Protein AF-A0A957F6N7-F1 (afdb_monomer)

Secondary structure (DSSP, 8-state):
------S-EEEEB-TT-HHHHHHHHHHHHHHHHHHHHHHHHHHHHHS-TT-HHHHHHHHHHHHHHHHHHHHHHHHHHHHHH---S-EEEEETTEEEEEETTEEEEEEETTS--EEEEEEEES-SS---GGGGGS-TT-EEEEEEEEETTEEEEEEEEE-HHHHHHHHHT-SSPPEE--THHHHTTS-GGGHHHHTT--PPPPPPHHHHHSTTHHHHHHHHHHHHH-EEB-HHHHHHHHHHHHHHHTT--

Sequence (249 aa):
MSLSLDMPIVLYADQDHRGLRAVALLLLPACVALVYWLLLQAFRLLAPADMPGYVVLFAAILGLPVGLGLAAAAERGLKRVWRSGSRVDVSEGVVAAWTRRGENGRIDLAREFVCTHWYFELRGYPRGGSERRVPAHWLCVCTQVEQDDQRIVVFTLLPPARAARLIEIRPVPYREIFPADIYRGRPARSSWVVRSWPARPEISADVLRGKDGRFWLAERHRWREGMELTPQDYEILTQIIQSDGGSHV

Structure (mmCIF, N/CA/C/O backbone):
data_AF-A0A957F6N7-F1
#
_entry.id   AF-A0A957F6N7-F1
#
loop_
_atom_site.group_PDB
_atom_site.id
_atom_site.type_symbol
_atom_site.label_atom_id
_atom_site.label_alt_id
_atom_site.label_comp_id
_atom_site.label_asym_id
_atom_site.label_entity_id
_atom_site.label_seq_id
_atom_site.pdbx_PDB_ins_code
_atom_site.Cartn_x
_atom_site.Cartn_y
_atom_site.Cartn_z
_atom_site.occupancy
_atom_site.B_iso_or_equiv
_atom_site.auth_seq_id
_atom_site.auth_comp_id
_atom_site.auth_asym_id
_atom_site.auth_atom_id
_atom_site.pdbx_PDB_model_num
ATOM 1 N N . MET A 1 1 ? -34.921 9.501 -0.889 1.00 37.78 1 MET A N 1
ATOM 2 C CA . MET A 1 1 ? -34.452 8.781 -2.093 1.00 37.78 1 MET A CA 1
ATOM 3 C C . MET A 1 1 ? -33.201 8.017 -1.705 1.00 37.78 1 MET A C 1
ATOM 5 O O . MET A 1 1 ? -32.116 8.578 -1.738 1.00 37.78 1 MET A O 1
ATOM 9 N N . SER A 1 2 ? -33.371 6.786 -1.232 1.00 40.31 2 SER A N 1
ATOM 10 C CA . SER A 1 2 ? -32.280 5.836 -1.027 1.00 40.31 2 SER A CA 1
ATOM 11 C C . SER A 1 2 ? -31.853 5.333 -2.404 1.00 40.31 2 SER A C 1
ATOM 13 O O . SER A 1 2 ? -32.644 4.715 -3.109 1.00 40.31 2 SER A O 1
ATOM 15 N N . LEU A 1 3 ? -30.639 5.670 -2.832 1.00 42.03 3 LEU A N 1
ATOM 16 C CA . LEU A 1 3 ? -30.031 5.029 -3.993 1.00 42.03 3 LEU A CA 1
ATOM 17 C C . LEU A 1 3 ? -29.735 3.586 -3.576 1.00 42.03 3 LEU A C 1
ATOM 19 O O . LEU A 1 3 ? -28.760 3.348 -2.867 1.00 42.03 3 LEU A O 1
ATOM 23 N N . SER A 1 4 ? -30.597 2.642 -3.956 1.00 49.66 4 SER A N 1
ATOM 24 C CA . SER A 1 4 ? -30.260 1.221 -3.935 1.00 49.66 4 SER A CA 1
ATOM 25 C C . SER A 1 4 ? -29.107 1.030 -4.918 1.00 49.66 4 SER A C 1
ATOM 27 O O . SER A 1 4 ? -29.283 1.004 -6.137 1.00 49.66 4 SER A O 1
ATOM 29 N N . LEU A 1 5 ? -27.883 1.028 -4.394 1.00 53.81 5 LEU A N 1
ATOM 30 C CA . LEU A 1 5 ? -26.713 0.599 -5.142 1.00 53.81 5 LEU A CA 1
ATOM 31 C C . LEU A 1 5 ? -26.838 -0.919 -5.316 1.00 53.81 5 LEU A C 1
ATOM 33 O O . LEU A 1 5 ? -26.204 -1.676 -4.594 1.00 53.81 5 LEU A O 1
ATOM 37 N N . ASP A 1 6 ? -27.652 -1.353 -6.284 1.00 66.25 6 ASP A N 1
ATOM 38 C CA . ASP A 1 6 ? -27.843 -2.776 -6.623 1.00 66.25 6 ASP A CA 1
ATOM 39 C C . ASP A 1 6 ? -26.532 -3.451 -7.064 1.00 66.25 6 ASP A C 1
ATOM 41 O O . ASP A 1 6 ? -26.458 -4.673 -7.192 1.00 66.25 6 ASP A O 1
ATOM 45 N N . MET A 1 7 ? -25.477 -2.666 -7.318 1.00 80.44 7 MET A N 1
ATOM 46 C CA . MET A 1 7 ? -24.160 -3.190 -7.641 1.00 80.44 7 MET A CA 1
ATOM 47 C C . MET A 1 7 ? -23.174 -2.994 -6.485 1.00 80.44 7 MET A C 1
ATOM 49 O O . MET A 1 7 ? -22.944 -1.852 -6.072 1.00 80.44 7 MET A O 1
ATOM 53 N N . PRO A 1 8 ? -22.529 -4.080 -6.017 1.00 89.50 8 PRO A N 1
ATOM 54 C CA . PRO A 1 8 ? -21.515 -4.000 -4.979 1.00 89.50 8 PRO A CA 1
ATOM 55 C C . PRO A 1 8 ? -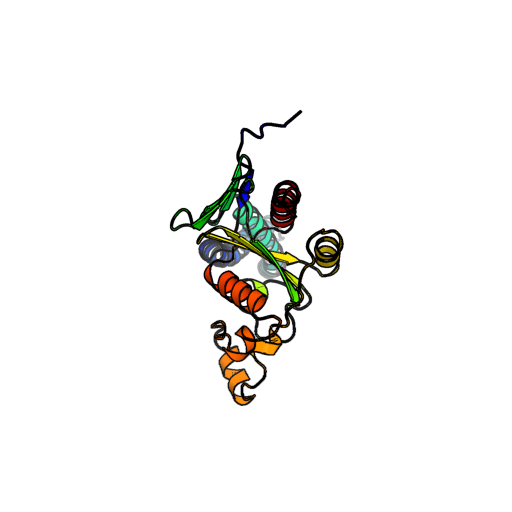20.344 -3.136 -5.454 1.00 89.50 8 PRO A C 1
ATOM 57 O O . PRO A 1 8 ? -19.805 -3.332 -6.551 1.00 89.50 8 PRO A O 1
ATOM 60 N N . ILE A 1 9 ? -19.919 -2.188 -4.620 1.00 94.81 9 ILE A N 1
ATOM 61 C CA . ILE A 1 9 ? -18.696 -1.425 -4.864 1.00 94.81 9 ILE A CA 1
ATOM 62 C C . ILE A 1 9 ? -17.525 -2.346 -4.527 1.00 94.81 9 ILE A C 1
ATOM 64 O O . ILE A 1 9 ? -17.301 -2.693 -3.370 1.00 94.81 9 ILE A O 1
ATOM 68 N N . VAL A 1 10 ? -16.775 -2.750 -5.551 1.00 95.19 10 VAL A N 1
ATOM 69 C CA . VAL A 1 10 ? -15.618 -3.638 -5.398 1.00 95.19 10 VAL A CA 1
ATOM 70 C C . VAL A 1 10 ? -14.332 -2.820 -5.363 1.00 95.19 10 VAL A C 1
ATOM 72 O O . VAL A 1 10 ? -13.923 -2.247 -6.376 1.00 95.19 10 VAL A O 1
ATOM 75 N N . LEU A 1 11 ? -13.660 -2.824 -4.215 1.00 95.69 11 LEU A N 1
ATOM 76 C CA . LEU A 1 11 ? -12.394 -2.135 -3.981 1.00 95.69 11 LEU A CA 1
ATOM 77 C C . LEU A 1 11 ? -11.240 -3.143 -4.035 1.00 95.69 11 LEU A C 1
ATOM 79 O O . LEU A 1 11 ? -11.156 -4.055 -3.215 1.00 95.69 11 LEU A O 1
ATOM 83 N N . TYR A 1 12 ? -10.332 -3.011 -5.000 1.00 94.56 12 TYR A N 1
ATOM 84 C CA . TYR A 1 12 ? -9.235 -3.974 -5.171 1.00 94.56 12 TYR A CA 1
ATOM 85 C C . TYR A 1 12 ? -8.059 -3.658 -4.245 1.00 94.56 12 TYR A C 1
ATOM 87 O O . TYR A 1 12 ? -7.520 -2.553 -4.272 1.00 94.56 12 TYR A O 1
ATOM 95 N N . ALA A 1 13 ? -7.606 -4.661 -3.492 1.00 94.44 13 ALA A N 1
ATOM 96 C CA . ALA A 1 13 ? -6.486 -4.533 -2.565 1.00 94.44 13 ALA A CA 1
ATOM 97 C C . ALA A 1 13 ? -5.191 -5.156 -3.112 1.00 94.44 13 ALA A C 1
ATOM 99 O O . ALA A 1 13 ? -5.204 -5.931 -4.068 1.00 94.44 13 ALA A O 1
ATOM 100 N N . ASP A 1 14 ? -4.056 -4.850 -2.487 1.00 92.50 14 ASP A N 1
ATOM 101 C CA . ASP A 1 14 ? -2.751 -5.494 -2.698 1.00 92.50 14 ASP A CA 1
ATOM 102 C C . ASP A 1 14 ? -2.276 -5.519 -4.162 1.00 92.50 14 ASP A C 1
ATOM 104 O O . ASP A 1 14 ? -1.762 -6.533 -4.648 1.00 92.50 14 ASP A O 1
ATOM 108 N N . GLN A 1 15 ? -2.430 -4.404 -4.886 1.00 86.69 15 GLN A N 1
ATOM 109 C CA . GLN A 1 15 ? -2.110 -4.341 -6.322 1.00 86.69 15 GLN A CA 1
ATOM 110 C C . GLN A 1 15 ? -0.665 -4.771 -6.650 1.00 86.69 15 GLN A C 1
ATOM 112 O O . GLN A 1 15 ? -0.416 -5.354 -7.700 1.00 86.69 15 GLN A O 1
ATOM 117 N N . ASP A 1 16 ? 0.283 -4.596 -5.724 1.00 85.69 16 ASP A N 1
ATOM 118 C CA . ASP A 1 16 ? 1.692 -4.964 -5.913 1.00 85.69 16 ASP A CA 1
ATOM 119 C C . ASP A 1 16 ? 2.046 -6.360 -5.364 1.00 85.69 16 ASP A C 1
ATOM 121 O O . ASP A 1 16 ? 2.994 -6.529 -4.578 1.00 85.69 16 ASP A O 1
ATOM 125 N N . HIS A 1 17 ? 1.307 -7.384 -5.795 1.00 87.06 17 HIS A N 1
ATOM 126 C CA . HIS A 1 17 ? 1.539 -8.775 -5.398 1.00 87.06 17 HIS A CA 1
ATOM 127 C C . HIS A 1 17 ? 2.790 -9.403 -6.048 1.00 87.06 17 HIS A C 1
ATOM 129 O O . HIS A 1 17 ? 3.313 -8.938 -7.060 1.00 87.06 17 HIS A O 1
ATOM 135 N N . ARG A 1 18 ? 3.263 -10.534 -5.495 1.00 86.69 18 ARG A N 1
ATOM 136 C CA . ARG A 1 18 ? 4.499 -11.224 -5.939 1.00 86.69 18 ARG A CA 1
ATOM 137 C C . ARG A 1 18 ? 4.521 -11.546 -7.437 1.00 86.69 18 ARG A C 1
ATOM 139 O O . ARG A 1 18 ? 5.533 -11.311 -8.083 1.00 86.69 18 ARG A O 1
ATOM 146 N N . GLY A 1 19 ? 3.401 -12.039 -7.973 1.00 89.06 19 GLY A N 1
ATOM 147 C CA . GLY A 1 19 ? 3.268 -12.345 -9.405 1.00 89.06 19 GLY A CA 1
ATOM 148 C C . GLY A 1 19 ? 3.532 -11.138 -10.310 1.00 89.06 19 GLY A C 1
ATOM 149 O O . GLY A 1 19 ? 4.335 -11.238 -11.230 1.00 89.06 19 GLY A O 1
ATOM 150 N N . LEU A 1 20 ? 2.953 -9.976 -9.988 1.00 90.88 20 LEU A N 1
ATOM 151 C CA . LEU A 1 20 ? 3.162 -8.749 -10.746 1.00 90.88 20 LEU A CA 1
ATOM 152 C C . LEU A 1 20 ? 4.636 -8.335 -10.730 1.00 90.88 20 LEU A C 1
ATOM 154 O O . LEU A 1 20 ? 5.182 -7.974 -11.764 1.00 90.88 20 LEU A O 1
ATOM 158 N N . ARG A 1 21 ? 5.303 -8.441 -9.574 1.00 90.31 21 ARG A N 1
ATOM 159 C CA . ARG A 1 21 ? 6.730 -8.102 -9.446 1.00 90.31 21 ARG A CA 1
ATOM 160 C C . ARG A 1 21 ? 7.623 -9.028 -10.263 1.00 90.31 21 ARG A C 1
ATOM 162 O O . ARG A 1 21 ? 8.563 -8.555 -10.887 1.00 90.31 21 ARG A O 1
ATOM 169 N N . ALA A 1 22 ? 7.330 -10.329 -10.264 1.00 93.19 22 ALA A N 1
ATOM 170 C CA . ALA A 1 22 ? 8.061 -11.293 -11.082 1.00 93.19 22 ALA A CA 1
ATOM 171 C C . ALA A 1 22 ? 7.907 -10.974 -12.576 1.00 93.19 22 ALA A C 1
ATOM 173 O O . ALA A 1 22 ? 8.893 -10.961 -13.305 1.00 93.19 22 ALA A O 1
ATOM 174 N N . VAL A 1 23 ? 6.691 -10.639 -13.016 1.00 95.12 23 VAL A N 1
ATOM 175 C CA . VAL A 1 23 ? 6.441 -10.262 -14.412 1.00 95.12 23 VAL A CA 1
ATOM 176 C C . VAL A 1 23 ? 7.102 -8.932 -14.754 1.00 95.12 23 VAL A C 1
ATOM 178 O O . VAL A 1 23 ? 7.763 -8.854 -15.779 1.00 95.12 23 VAL A O 1
ATOM 181 N N . ALA A 1 24 ? 7.013 -7.914 -13.895 1.00 93.25 24 ALA A N 1
ATOM 182 C CA . ALA A 1 24 ? 7.688 -6.632 -14.100 1.00 93.25 24 ALA A CA 1
ATOM 183 C C . ALA A 1 24 ? 9.216 -6.794 -14.212 1.00 93.25 24 ALA A C 1
ATOM 185 O O . ALA A 1 24 ? 9.843 -6.172 -15.068 1.00 93.25 24 ALA A O 1
ATOM 186 N N . LEU A 1 25 ? 9.808 -7.685 -13.404 1.00 94.81 25 LEU A N 1
ATOM 187 C CA . LEU A 1 25 ? 11.234 -8.011 -13.464 1.00 94.81 25 LEU A CA 1
ATOM 188 C C . LEU A 1 25 ? 11.635 -8.649 -14.801 1.00 94.81 25 LEU A C 1
ATOM 190 O O . LEU A 1 25 ? 12.703 -8.337 -15.312 1.00 94.81 25 LEU A O 1
ATOM 194 N N . LEU A 1 26 ? 10.797 -9.523 -15.364 1.00 96.75 26 LEU A N 1
ATOM 195 C CA . LEU A 1 26 ? 11.033 -10.138 -16.678 1.00 96.75 26 LEU A CA 1
ATOM 196 C C . LEU A 1 26 ? 10.744 -9.172 -17.833 1.00 96.75 26 LEU A C 1
ATOM 198 O O . LEU A 1 26 ? 11.414 -9.201 -18.863 1.00 96.75 26 LEU A O 1
ATOM 202 N N . LEU A 1 27 ? 9.757 -8.300 -17.653 1.00 96.06 27 LEU A N 1
ATOM 203 C CA . LEU A 1 27 ? 9.311 -7.348 -18.658 1.00 96.06 27 LEU A CA 1
ATOM 204 C C . LEU A 1 27 ? 10.342 -6.239 -18.884 1.00 96.06 27 LEU A C 1
ATOM 206 O O . LEU A 1 27 ? 10.520 -5.803 -20.016 1.00 96.06 27 LEU A O 1
ATOM 210 N N . LEU A 1 28 ? 11.074 -5.827 -17.847 1.00 97.00 28 LEU A N 1
ATOM 211 C CA . LEU A 1 28 ? 12.117 -4.805 -17.954 1.00 97.00 28 LEU A CA 1
ATOM 212 C C . LEU A 1 28 ? 13.217 -5.147 -18.983 1.00 97.00 28 LEU A C 1
ATOM 214 O O . LEU A 1 28 ? 13.384 -4.371 -19.928 1.00 97.00 28 LEU A O 1
ATOM 218 N N . PRO A 1 29 ? 13.950 -6.277 -18.884 1.00 97.56 29 PRO A N 1
ATOM 219 C CA . PRO A 1 29 ? 14.953 -6.631 -19.884 1.00 97.56 29 PRO A CA 1
ATOM 220 C C . PRO A 1 29 ? 14.320 -6.935 -21.246 1.00 97.56 29 PRO A C 1
ATOM 222 O O . PRO A 1 29 ? 14.920 -6.601 -22.263 1.00 97.56 29 PRO A O 1
ATOM 225 N N . ALA A 1 30 ? 13.105 -7.497 -21.288 1.00 97.81 30 ALA A N 1
ATOM 226 C CA . ALA A 1 30 ? 12.399 -7.755 -22.542 1.00 97.81 30 ALA A CA 1
ATOM 227 C C . ALA A 1 30 ? 12.075 -6.455 -23.302 1.00 97.81 30 ALA A C 1
ATOM 229 O O . ALA A 1 30 ? 12.343 -6.361 -24.497 1.00 97.81 30 ALA A O 1
ATOM 230 N N . CYS A 1 31 ? 11.565 -5.428 -22.615 1.00 98.06 31 CYS A N 1
ATOM 231 C CA . CYS A 1 31 ? 11.298 -4.115 -23.201 1.00 98.06 31 CYS A CA 1
ATOM 232 C C . CYS A 1 31 ? 12.582 -3.415 -23.649 1.00 98.06 31 CYS A C 1
ATOM 234 O O . CYS A 1 31 ? 12.611 -2.864 -24.746 1.00 98.06 31 CYS A O 1
ATOM 236 N N . VAL A 1 32 ? 13.647 -3.454 -22.841 1.00 97.69 32 VAL A N 1
ATOM 237 C CA . VAL A 1 32 ? 14.943 -2.866 -23.217 1.00 97.69 32 VAL A CA 1
ATOM 238 C C . VAL A 1 32 ? 15.526 -3.568 -24.444 1.00 97.69 32 VAL A C 1
ATOM 240 O O . VAL A 1 32 ? 15.933 -2.892 -25.386 1.00 97.69 32 VAL A O 1
ATOM 243 N N . ALA A 1 33 ? 15.510 -4.903 -24.485 1.00 98.00 33 ALA A N 1
ATOM 244 C CA . ALA A 1 33 ? 15.999 -5.676 -25.626 1.00 98.00 33 ALA A CA 1
ATOM 245 C C . ALA A 1 33 ? 15.173 -5.420 -26.896 1.00 98.00 33 ALA A C 1
ATOM 247 O O . ALA A 1 33 ? 15.748 -5.216 -27.964 1.00 98.00 33 ALA A O 1
ATOM 248 N N . LEU A 1 34 ? 13.840 -5.380 -26.779 1.00 98.25 34 LEU A N 1
ATOM 249 C CA . LEU A 1 34 ? 12.937 -5.093 -27.893 1.00 98.25 34 LEU A CA 1
ATOM 250 C C . LEU A 1 34 ? 13.184 -3.694 -28.464 1.00 98.25 34 LEU A C 1
ATOM 252 O O . LEU A 1 34 ? 13.359 -3.548 -29.670 1.00 98.25 34 LEU A O 1
ATOM 256 N N . VAL A 1 35 ? 13.228 -2.669 -27.609 1.00 98.38 35 VAL A N 1
ATOM 257 C CA . VAL A 1 35 ? 13.463 -1.285 -28.040 1.00 98.38 35 VAL A CA 1
ATOM 258 C C . VAL A 1 35 ? 14.855 -1.131 -28.647 1.00 98.38 35 VAL A C 1
ATOM 260 O O . VAL A 1 35 ? 14.985 -0.524 -29.706 1.00 98.38 35 VAL A O 1
ATOM 263 N N . TYR A 1 36 ? 15.887 -1.707 -28.025 1.00 98.00 36 TYR A N 1
ATOM 264 C CA . TYR A 1 36 ? 17.239 -1.712 -28.583 1.00 98.00 36 TYR A CA 1
ATOM 265 C C . TYR A 1 36 ? 17.267 -2.352 -29.974 1.00 98.00 36 TYR A C 1
ATOM 267 O O . TYR A 1 36 ? 17.818 -1.768 -30.904 1.00 98.00 36 TYR A O 1
ATOM 275 N N . TRP A 1 37 ? 16.641 -3.522 -30.138 1.00 98.31 37 TRP A N 1
ATOM 276 C CA . TRP A 1 37 ? 16.569 -4.208 -31.425 1.00 98.31 37 TRP A CA 1
ATOM 277 C C . TRP A 1 37 ? 15.838 -3.363 -32.475 1.00 98.31 37 TRP A C 1
ATOM 279 O O . TRP A 1 37 ? 16.358 -3.194 -33.574 1.00 98.31 37 TRP A O 1
ATOM 289 N N . LEU A 1 38 ? 14.691 -2.769 -32.131 1.00 98.19 38 LEU A N 1
ATOM 290 C CA . LEU A 1 38 ? 13.933 -1.895 -33.034 1.00 98.19 38 LEU A CA 1
ATOM 291 C C . LEU A 1 38 ? 14.746 -0.669 -33.469 1.00 98.19 38 LEU A C 1
ATOM 293 O O . LEU A 1 38 ? 14.797 -0.362 -34.658 1.00 98.19 38 LEU A O 1
ATOM 297 N N . LEU A 1 39 ? 15.418 0.004 -32.531 1.00 97.38 39 LEU A N 1
ATOM 298 C CA . LEU A 1 39 ? 16.278 1.150 -32.836 1.00 97.38 39 LEU A CA 1
ATOM 299 C C . LEU A 1 39 ? 17.482 0.744 -33.683 1.00 97.38 39 LEU A C 1
ATOM 301 O O . LEU A 1 39 ? 17.838 1.457 -34.616 1.00 97.38 39 LEU A O 1
ATOM 305 N N . LEU A 1 40 ? 18.083 -0.413 -33.404 1.00 96.69 40 LEU A N 1
ATOM 306 C CA . LEU A 1 40 ? 19.192 -0.937 -34.192 1.00 96.69 40 LEU A CA 1
ATOM 307 C C . LEU A 1 40 ? 18.772 -1.188 -35.645 1.00 96.69 40 LEU A C 1
ATOM 309 O O . LEU A 1 40 ? 19.509 -0.819 -36.556 1.00 96.69 40 LEU A O 1
ATOM 313 N N . GLN A 1 41 ? 17.596 -1.784 -35.872 1.00 97.06 41 GLN A N 1
ATOM 314 C CA . GLN A 1 41 ? 17.070 -1.976 -37.227 1.00 97.06 41 GLN A CA 1
ATOM 315 C C . GLN A 1 41 ? 16.753 -0.637 -37.899 1.00 97.06 41 GLN A C 1
ATOM 317 O O . GLN A 1 41 ? 17.167 -0.416 -39.033 1.00 97.06 41 GLN A O 1
ATOM 322 N N . ALA A 1 42 ? 16.089 0.281 -37.193 1.00 96.38 42 ALA A N 1
ATOM 323 C CA . ALA A 1 42 ? 15.760 1.601 -37.727 1.00 96.38 42 ALA A CA 1
ATOM 324 C C . ALA A 1 42 ? 17.018 2.383 -38.139 1.00 96.38 42 ALA A C 1
ATOM 326 O O . ALA A 1 42 ? 17.084 2.915 -39.244 1.00 96.38 42 ALA A O 1
ATOM 327 N N . PHE A 1 43 ? 18.054 2.396 -37.298 1.00 95.56 43 PHE A N 1
ATOM 328 C CA . PHE A 1 43 ? 19.313 3.058 -37.622 1.00 95.56 43 PHE A CA 1
ATOM 329 C C . PHE A 1 43 ? 20.074 2.360 -38.744 1.00 95.56 43 PHE A C 1
ATOM 331 O O . PHE A 1 43 ? 20.639 3.049 -39.577 1.00 95.56 43 PHE A O 1
ATOM 338 N N . ARG A 1 44 ? 20.068 1.026 -38.838 1.00 93.38 44 ARG A N 1
ATOM 339 C CA . ARG A 1 44 ? 20.688 0.329 -39.982 1.00 93.38 44 ARG A CA 1
ATOM 340 C C . ARG A 1 44 ? 20.020 0.657 -41.314 1.00 93.38 44 ARG A C 1
ATOM 342 O O . ARG A 1 44 ? 20.699 0.664 -42.331 1.00 93.38 44 ARG A O 1
ATOM 349 N N . LEU A 1 45 ? 18.712 0.907 -41.304 1.00 94.50 45 LEU A N 1
ATOM 350 C CA . LEU A 1 45 ? 17.957 1.273 -42.501 1.00 94.50 45 LEU A CA 1
ATOM 351 C C . LEU A 1 45 ? 18.157 2.741 -42.904 1.00 94.50 45 LEU A C 1
ATOM 353 O O . LEU A 1 45 ? 18.081 3.055 -44.087 1.00 94.50 45 LEU A O 1
ATOM 357 N N . LEU A 1 46 ? 18.382 3.631 -41.934 1.00 93.94 46 LEU A N 1
ATOM 358 C CA . LEU A 1 46 ? 18.433 5.082 -42.153 1.00 93.94 46 LEU A CA 1
ATOM 359 C C . LEU A 1 46 ? 19.852 5.668 -42.159 1.00 93.94 46 LEU A C 1
ATOM 361 O O . LEU A 1 46 ? 20.043 6.779 -42.652 1.00 93.94 46 LEU A O 1
ATOM 365 N N . ALA A 1 47 ? 20.836 4.982 -41.574 1.00 89.56 47 ALA A N 1
ATOM 366 C CA . ALA A 1 47 ? 22.183 5.517 -41.422 1.00 89.56 47 ALA A CA 1
ATOM 367 C C . ALA A 1 47 ? 22.999 5.412 -42.724 1.00 89.56 47 ALA A C 1
ATOM 369 O O . ALA A 1 47 ? 22.907 4.406 -43.432 1.00 89.56 47 ALA A O 1
ATOM 370 N N . PRO A 1 48 ? 23.860 6.407 -43.006 1.00 86.69 48 PRO A N 1
ATOM 371 C CA . PRO A 1 48 ? 24.871 6.314 -44.054 1.00 86.69 48 PRO A CA 1
ATOM 372 C C . PRO A 1 48 ? 25.799 5.101 -43.856 1.00 86.69 48 PRO A C 1
ATOM 374 O O . PRO A 1 48 ? 26.113 4.724 -42.721 1.00 86.69 48 PRO A O 1
ATOM 377 N N . ALA A 1 49 ? 26.260 4.500 -44.959 1.00 86.25 49 ALA A N 1
ATOM 378 C CA . ALA A 1 49 ? 27.074 3.274 -44.969 1.00 86.25 49 ALA A CA 1
ATOM 379 C C . ALA A 1 49 ? 28.411 3.401 -44.206 1.00 86.25 49 ALA A C 1
ATOM 381 O O . ALA A 1 49 ? 29.016 2.412 -43.799 1.00 86.25 49 ALA A O 1
ATOM 382 N N . ASP A 1 50 ? 28.849 4.631 -43.996 1.00 88.81 50 ASP A N 1
ATOM 383 C CA . ASP A 1 50 ? 30.105 5.073 -43.410 1.00 88.81 50 ASP A CA 1
ATOM 384 C C . ASP A 1 50 ? 30.063 5.210 -41.872 1.00 88.81 50 ASP A C 1
ATOM 386 O O . ASP A 1 50 ? 31.093 5.465 -41.249 1.00 88.81 50 ASP A O 1
ATOM 390 N N . MET A 1 51 ? 28.918 4.952 -41.219 1.00 87.81 51 MET A N 1
ATOM 391 C CA . MET A 1 51 ? 28.770 5.064 -39.753 1.00 87.81 51 MET A CA 1
ATOM 392 C C . MET A 1 51 ? 28.324 3.784 -39.003 1.00 87.81 51 MET A C 1
ATOM 394 O O . MET A 1 51 ? 27.572 3.885 -38.026 1.00 87.81 51 MET A O 1
ATOM 398 N N . PRO A 1 52 ? 28.791 2.566 -39.343 1.00 80.31 52 PRO A N 1
ATOM 399 C CA . PRO A 1 52 ? 28.286 1.336 -38.722 1.00 80.31 52 PRO A CA 1
ATOM 400 C C . PRO A 1 52 ? 28.571 1.247 -37.211 1.00 80.31 52 PRO A C 1
ATOM 402 O O . PRO A 1 52 ? 27.776 0.675 -36.464 1.00 80.31 52 PRO A O 1
ATOM 405 N N . GLY A 1 53 ? 29.674 1.842 -36.739 1.00 84.31 53 GLY A N 1
ATOM 406 C CA . GLY A 1 53 ? 30.045 1.840 -35.319 1.00 84.31 53 GLY A CA 1
ATOM 407 C C . GLY A 1 53 ? 29.135 2.709 -34.441 1.00 84.31 53 GLY A C 1
ATOM 408 O O . GLY A 1 53 ? 28.805 2.326 -33.319 1.00 84.31 53 GLY A O 1
ATOM 409 N N . TYR A 1 54 ? 28.670 3.850 -34.960 1.00 92.31 54 TYR A N 1
ATOM 410 C CA . TYR A 1 54 ? 27.820 4.778 -34.207 1.00 92.31 54 TYR A CA 1
ATOM 411 C C . TYR A 1 54 ? 26.376 4.286 -34.081 1.00 92.31 54 TYR A C 1
ATOM 413 O O . TYR A 1 54 ? 25.715 4.578 -33.088 1.00 92.31 54 TYR A O 1
ATOM 421 N N . VAL A 1 55 ? 25.901 3.485 -35.038 1.00 94.88 55 VAL A N 1
ATOM 422 C CA . VAL A 1 55 ? 24.549 2.905 -35.033 1.00 94.88 55 VAL A CA 1
ATOM 423 C C . VAL A 1 55 ? 24.286 2.078 -33.770 1.00 94.88 55 VAL A C 1
ATOM 425 O O . VAL A 1 55 ? 23.252 2.243 -33.122 1.00 94.88 55 VAL A O 1
ATOM 428 N N . VAL A 1 56 ? 25.237 1.224 -33.379 1.00 94.94 56 VAL A N 1
ATOM 429 C CA . VAL A 1 56 ? 25.127 0.404 -32.159 1.00 94.94 56 VAL A CA 1
ATOM 430 C C . VAL A 1 56 ? 25.126 1.286 -30.911 1.00 94.94 56 VAL A C 1
ATOM 432 O O . VAL A 1 56 ? 24.310 1.086 -30.010 1.00 94.94 56 VAL A O 1
ATOM 435 N N . LEU A 1 57 ? 26.008 2.289 -30.876 1.00 95.38 57 LEU A N 1
ATOM 436 C CA . LEU A 1 57 ? 26.121 3.215 -29.753 1.00 95.38 57 LEU A CA 1
ATOM 437 C C . LEU A 1 57 ? 24.830 4.024 -29.557 1.00 95.38 57 LEU A C 1
ATOM 439 O O . LEU A 1 57 ? 24.317 4.092 -28.442 1.00 95.38 57 LEU A O 1
ATOM 443 N N . PHE A 1 58 ? 24.265 4.587 -30.628 1.00 95.81 58 PHE A N 1
ATOM 444 C CA . PHE A 1 58 ? 23.015 5.343 -30.557 1.00 95.81 58 PHE A CA 1
ATOM 445 C C . PHE A 1 58 ? 21.828 4.464 -30.163 1.00 95.81 58 PHE A C 1
ATOM 447 O O . PHE A 1 58 ? 21.031 4.870 -29.316 1.00 95.81 58 PHE A O 1
ATOM 454 N N . ALA A 1 59 ? 21.734 3.244 -30.706 1.00 96.81 59 ALA A N 1
ATOM 455 C CA . ALA A 1 59 ? 20.708 2.286 -30.302 1.00 96.81 59 ALA A CA 1
ATOM 456 C C . ALA A 1 59 ? 20.800 1.949 -28.807 1.00 96.81 59 ALA A C 1
ATOM 458 O O . ALA A 1 59 ? 19.772 1.855 -28.143 1.00 96.81 59 ALA A O 1
ATOM 459 N N . ALA A 1 60 ? 22.008 1.808 -28.252 1.00 95.62 60 ALA A N 1
ATOM 460 C CA . ALA A 1 60 ? 22.202 1.538 -26.828 1.00 95.62 60 ALA A CA 1
ATOM 461 C C . ALA A 1 60 ? 21.848 2.750 -25.946 1.00 95.62 60 ALA A C 1
ATOM 463 O O . ALA A 1 60 ? 21.089 2.608 -24.984 1.00 95.62 60 ALA A O 1
ATOM 464 N N . ILE A 1 61 ? 22.352 3.943 -26.293 1.00 97.06 61 ILE A N 1
ATOM 465 C CA . ILE A 1 61 ? 22.126 5.184 -25.532 1.00 97.06 61 ILE A CA 1
ATOM 466 C C . ILE A 1 61 ? 20.639 5.542 -25.489 1.00 97.06 61 ILE A C 1
ATOM 468 O O . ILE A 1 61 ? 20.130 5.909 -24.432 1.00 97.06 61 ILE A O 1
ATOM 472 N N . LEU A 1 62 ? 19.933 5.427 -26.616 1.00 97.00 62 LEU A N 1
ATOM 473 C CA . LEU A 1 62 ? 18.506 5.749 -26.701 1.00 97.00 62 LEU A CA 1
ATOM 474 C C . LEU A 1 62 ? 17.617 4.581 -26.266 1.00 97.00 62 LEU A C 1
ATOM 476 O O . LEU A 1 62 ? 16.552 4.793 -25.685 1.00 97.00 62 LEU A O 1
ATOM 480 N N . GLY A 1 63 ? 18.052 3.345 -26.507 1.00 97.44 63 GLY A N 1
ATOM 481 C CA . GLY A 1 63 ? 17.264 2.154 -26.213 1.00 97.44 63 GLY A CA 1
ATOM 482 C C . GLY A 1 63 ? 17.040 1.934 -24.726 1.00 97.44 63 GLY A C 1
ATOM 483 O O . GLY A 1 63 ? 15.953 1.514 -24.336 1.00 97.44 63 GLY A O 1
ATOM 484 N N . LEU A 1 64 ? 18.016 2.282 -23.884 1.00 97.00 64 LEU A N 1
ATOM 485 C CA . LEU A 1 64 ? 17.882 2.153 -22.436 1.00 97.00 64 LEU A CA 1
ATOM 486 C C . LEU A 1 64 ? 16.765 3.047 -21.848 1.00 97.00 64 LEU A C 1
ATOM 488 O O . LEU A 1 64 ? 15.840 2.490 -21.255 1.00 97.00 64 LEU A O 1
ATOM 492 N N . PRO A 1 65 ? 16.771 4.390 -21.998 1.00 97.94 65 PRO A N 1
ATOM 493 C CA . PRO A 1 65 ? 15.720 5.237 -21.432 1.00 97.94 65 PRO A CA 1
ATOM 494 C C . PRO A 1 65 ? 14.343 4.960 -22.049 1.00 97.94 65 PRO A C 1
ATOM 496 O O . PRO A 1 65 ? 13.351 4.919 -21.321 1.00 97.94 65 PRO A O 1
ATOM 499 N N . VAL A 1 66 ? 14.268 4.710 -23.363 1.00 97.94 66 VAL A N 1
ATOM 500 C CA . VAL A 1 66 ? 12.998 4.389 -24.036 1.00 97.94 66 VAL A CA 1
ATOM 501 C C . VAL A 1 66 ? 12.466 3.029 -23.572 1.00 97.94 66 VAL A C 1
ATOM 503 O O . VAL A 1 66 ? 11.282 2.906 -23.260 1.00 97.94 66 VAL A O 1
ATOM 506 N N . GLY A 1 67 ? 13.336 2.025 -23.441 1.00 97.94 67 GLY A N 1
ATOM 507 C CA . GLY A 1 67 ? 12.993 0.702 -22.919 1.00 97.94 67 GLY A CA 1
ATOM 508 C C . GLY A 1 67 ? 12.509 0.740 -21.471 1.00 97.94 67 GLY A C 1
ATOM 509 O O . GLY A 1 67 ? 11.498 0.116 -21.151 1.00 97.94 67 GLY A O 1
ATOM 510 N N . LEU A 1 68 ? 13.162 1.526 -20.608 1.00 97.44 68 LEU A N 1
ATOM 511 C CA . LEU A 1 68 ? 12.713 1.758 -19.230 1.00 97.44 68 LEU A CA 1
ATOM 512 C C . LEU A 1 68 ? 11.349 2.463 -19.185 1.00 97.44 68 LEU A C 1
ATOM 514 O O . LEU A 1 68 ? 10.484 2.078 -18.397 1.00 97.44 68 LEU A O 1
ATOM 518 N N . GLY A 1 69 ? 11.130 3.458 -20.049 1.00 97.50 69 GLY A N 1
ATOM 519 C CA . GLY A 1 69 ? 9.839 4.136 -20.183 1.00 97.50 69 GLY A CA 1
ATOM 520 C C . GLY A 1 69 ? 8.720 3.188 -20.619 1.00 97.50 69 GLY A C 1
ATOM 521 O O . GLY A 1 69 ? 7.640 3.190 -20.022 1.00 97.50 69 GLY A O 1
ATOM 522 N N . LEU A 1 70 ? 8.992 2.330 -21.608 1.00 97.62 70 LEU A N 1
ATOM 523 C CA . LEU A 1 70 ? 8.058 1.306 -22.075 1.00 97.62 70 LEU A CA 1
ATOM 524 C C . LEU A 1 70 ? 7.749 0.281 -20.977 1.00 97.62 70 LEU A C 1
ATOM 526 O O . LEU A 1 70 ? 6.581 -0.035 -20.756 1.00 97.62 70 LEU A O 1
ATOM 530 N N . ALA A 1 71 ? 8.768 -0.187 -20.251 1.00 96.94 71 ALA A N 1
ATOM 531 C CA . ALA A 1 71 ? 8.591 -1.114 -19.138 1.00 96.94 71 ALA A CA 1
ATOM 532 C C . ALA A 1 71 ? 7.710 -0.510 -18.032 1.00 96.94 71 ALA A C 1
ATOM 534 O O . ALA A 1 71 ? 6.780 -1.159 -17.555 1.00 96.94 71 ALA A O 1
ATOM 535 N N . ALA A 1 72 ? 7.935 0.760 -17.680 1.00 95.75 72 ALA A N 1
ATOM 536 C CA . ALA A 1 72 ? 7.113 1.473 -16.706 1.00 95.75 72 ALA A CA 1
ATOM 537 C C . ALA A 1 72 ? 5.658 1.647 -17.180 1.00 95.75 72 ALA A C 1
ATOM 539 O O . ALA A 1 72 ? 4.722 1.528 -16.386 1.00 95.75 72 ALA A O 1
ATOM 540 N N . ALA A 1 73 ? 5.441 1.923 -18.470 1.00 96.56 73 ALA A N 1
ATOM 541 C CA . ALA A 1 73 ? 4.100 2.018 -19.046 1.00 96.56 73 ALA A CA 1
ATOM 542 C C . ALA A 1 73 ? 3.374 0.663 -19.025 1.00 96.56 73 ALA A C 1
ATOM 544 O O . ALA A 1 73 ? 2.213 0.589 -18.616 1.00 96.56 73 ALA A O 1
ATOM 545 N N . ALA A 1 74 ? 4.072 -0.408 -19.397 1.00 96.12 74 ALA A N 1
ATOM 546 C CA . ALA A 1 74 ? 3.549 -1.765 -19.368 1.00 96.12 74 ALA A CA 1
ATOM 547 C C . ALA A 1 74 ? 3.232 -2.230 -17.940 1.00 96.12 74 ALA A C 1
ATOM 549 O O . ALA A 1 74 ? 2.162 -2.790 -17.721 1.00 96.12 74 ALA A O 1
ATOM 550 N N . GLU A 1 75 ? 4.083 -1.932 -16.951 1.00 94.38 75 GLU A N 1
ATOM 551 C CA . GLU A 1 75 ? 3.800 -2.223 -15.540 1.00 94.38 75 GLU A CA 1
ATOM 552 C C . GLU A 1 75 ? 2.515 -1.520 -15.074 1.00 94.38 75 GLU A C 1
ATOM 554 O O . GLU A 1 75 ? 1.652 -2.144 -14.453 1.00 94.38 75 GLU A O 1
ATOM 559 N N . ARG A 1 76 ? 2.336 -0.235 -15.413 1.00 92.75 76 ARG A N 1
ATOM 560 C CA . ARG A 1 76 ? 1.102 0.505 -15.089 1.00 92.75 76 ARG A CA 1
ATOM 561 C C . ARG A 1 76 ? -0.129 -0.102 -15.756 1.00 92.75 76 ARG A C 1
ATOM 563 O O . ARG A 1 76 ? -1.183 -0.157 -15.130 1.00 92.75 76 ARG A O 1
ATOM 570 N N . GLY A 1 77 ? -0.011 -0.545 -17.007 1.00 94.06 77 GLY A N 1
ATOM 571 C CA . GLY A 1 77 ? -1.083 -1.258 -17.705 1.00 94.06 77 GLY A CA 1
ATOM 572 C C . GLY A 1 77 ? -1.411 -2.586 -17.025 1.00 94.06 77 GLY A C 1
ATOM 573 O O . GLY A 1 77 ? -2.575 -2.887 -16.768 1.00 94.06 77 GLY A O 1
ATOM 574 N N . LEU A 1 78 ? -0.379 -3.334 -16.639 1.00 92.94 78 LEU A N 1
ATOM 575 C CA . LEU A 1 78 ? -0.518 -4.621 -15.977 1.00 92.94 78 LEU A CA 1
ATOM 576 C C . LEU A 1 78 ? -1.201 -4.488 -14.614 1.00 92.94 78 LEU A C 1
ATOM 578 O O . LEU A 1 78 ? -2.071 -5.293 -14.318 1.00 92.94 78 LEU A O 1
ATOM 582 N N . LYS A 1 79 ? -0.911 -3.438 -13.835 1.00 89.38 79 LYS A N 1
ATOM 583 C CA . LYS A 1 79 ? -1.613 -3.146 -12.565 1.00 89.38 79 LYS A CA 1
ATOM 584 C C . LYS A 1 79 ? -3.117 -2.926 -12.733 1.00 89.38 79 LYS A C 1
ATOM 586 O O . LYS A 1 79 ? -3.883 -3.225 -11.825 1.00 89.38 79 LYS A O 1
ATOM 591 N N . ARG A 1 80 ? -3.555 -2.412 -13.888 1.00 88.19 80 ARG A N 1
ATOM 592 C CA . ARG A 1 80 ? -4.984 -2.182 -14.165 1.00 88.19 80 ARG A CA 1
ATOM 593 C C . ARG A 1 80 ? -5.728 -3.473 -14.494 1.00 88.19 80 ARG A C 1
ATOM 595 O O . ARG A 1 80 ? -6.892 -3.611 -14.128 1.00 88.19 80 ARG A O 1
ATOM 602 N N . VAL A 1 81 ? -5.069 -4.395 -15.196 1.00 90.38 81 VAL A N 1
ATOM 603 C CA . VAL A 1 81 ? -5.685 -5.635 -15.695 1.00 90.38 81 VAL A CA 1
ATOM 604 C C . VAL A 1 81 ? -5.478 -6.797 -14.722 1.00 90.38 81 VAL A C 1
ATOM 606 O O . VAL A 1 81 ? -6.401 -7.563 -14.454 1.00 90.38 81 VAL A O 1
ATOM 609 N N . TRP A 1 82 ? -4.276 -6.922 -14.161 1.00 90.69 82 TRP A N 1
ATOM 610 C CA . TRP A 1 82 ? -3.895 -8.012 -13.273 1.00 90.69 82 TRP A CA 1
ATOM 611 C C . TRP A 1 82 ? -4.173 -7.656 -11.817 1.00 90.69 82 TRP A C 1
ATOM 613 O O . TRP A 1 82 ? -3.393 -6.996 -11.134 1.00 90.69 82 TRP A O 1
ATOM 623 N N . ARG A 1 83 ? -5.314 -8.138 -11.336 1.00 89.00 83 ARG A N 1
ATOM 624 C CA . ARG A 1 83 ? -5.761 -7.942 -9.958 1.00 89.00 83 ARG A CA 1
ATOM 625 C C . ARG A 1 83 ? -5.159 -9.000 -9.034 1.00 89.00 83 ARG A C 1
ATOM 627 O O . ARG A 1 83 ? -4.946 -10.146 -9.429 1.00 89.00 83 ARG A O 1
ATOM 634 N N . SER A 1 84 ? -4.922 -8.630 -7.779 1.00 89.69 84 SER A N 1
ATOM 635 C CA . SER A 1 84 ? -4.290 -9.502 -6.782 1.00 89.69 84 SER A CA 1
ATOM 636 C C . SER A 1 84 ? -5.158 -10.683 -6.348 1.00 89.69 84 SER A C 1
ATOM 638 O O . SER A 1 84 ? -4.609 -11.668 -5.855 1.00 89.69 84 SER A O 1
ATOM 640 N N . GLY A 1 85 ? -6.477 -10.601 -6.538 1.00 89.88 85 GLY A N 1
ATOM 641 C CA . GLY A 1 85 ? -7.462 -11.518 -5.963 1.00 89.88 85 GLY A CA 1
ATOM 642 C C . GLY A 1 85 ? -7.887 -11.144 -4.537 1.00 89.88 85 GLY A C 1
ATOM 643 O O . GLY A 1 85 ? -8.837 -11.730 -4.035 1.00 89.88 85 GLY A O 1
ATOM 644 N N . SER A 1 86 ? -7.224 -10.169 -3.907 1.00 94.38 86 SER A N 1
ATOM 645 C CA . SER A 1 86 ? -7.686 -9.523 -2.679 1.00 94.38 86 SER A CA 1
ATOM 646 C C . SER A 1 86 ? -8.624 -8.366 -3.037 1.00 94.38 86 SER A C 1
ATOM 648 O O . SER A 1 86 ? -8.284 -7.534 -3.886 1.00 94.38 86 SER A O 1
ATOM 650 N N . ARG A 1 87 ? -9.795 -8.288 -2.407 1.00 96.00 87 ARG A N 1
ATOM 651 C CA . ARG A 1 87 ? -10.762 -7.199 -2.618 1.00 96.00 87 ARG A CA 1
ATOM 652 C C . ARG A 1 87 ? -11.620 -6.965 -1.381 1.00 96.00 87 ARG A C 1
ATOM 654 O O . ARG A 1 87 ? -11.802 -7.878 -0.586 1.00 96.00 87 ARG A O 1
ATOM 661 N N . VAL A 1 88 ? -12.144 -5.759 -1.242 1.00 97.06 88 VAL A N 1
ATOM 662 C CA . VAL A 1 88 ? -13.152 -5.400 -0.247 1.00 97.06 88 VAL A CA 1
ATOM 663 C C . VAL A 1 88 ? -14.425 -5.063 -1.009 1.00 97.06 88 VAL A C 1
ATOM 665 O O . VAL A 1 88 ? -14.436 -4.131 -1.812 1.00 97.06 88 VAL A O 1
ATOM 668 N N . ASP A 1 89 ? -15.466 -5.852 -0.789 1.00 96.31 89 ASP A N 1
ATOM 669 C CA . ASP A 1 89 ? -16.769 -5.696 -1.420 1.00 96.31 89 ASP A CA 1
ATOM 670 C C . ASP A 1 89 ? -17.677 -4.939 -0.444 1.00 96.31 89 ASP A C 1
ATOM 672 O O . ASP A 1 89 ? -17.830 -5.344 0.709 1.00 96.31 89 ASP A O 1
ATOM 676 N N . VAL A 1 90 ? -18.265 -3.833 -0.896 1.00 95.06 90 VAL A N 1
ATOM 677 C CA . VAL A 1 90 ? -19.177 -3.003 -0.100 1.00 95.06 90 VAL A CA 1
ATOM 678 C C . VAL A 1 90 ? -20.558 -3.037 -0.746 1.00 95.06 90 VAL A C 1
ATOM 680 O O . VAL A 1 90 ? -20.713 -2.603 -1.888 1.00 95.06 90 VAL A O 1
ATOM 683 N N . SER A 1 91 ? -21.546 -3.593 -0.044 1.00 93.06 91 SER A N 1
ATOM 684 C CA . SER A 1 91 ? -22.911 -3.825 -0.555 1.00 93.06 91 SER A CA 1
ATOM 685 C C . SER A 1 91 ? -23.927 -3.589 0.553 1.00 93.06 91 SER A C 1
ATOM 687 O O . SER A 1 91 ? -23.763 -4.192 1.600 1.00 93.06 91 SER A O 1
ATOM 689 N N . GLU A 1 92 ? -24.960 -2.772 0.331 1.00 86.06 92 GLU A N 1
ATOM 690 C CA . GLU A 1 92 ? -26.129 -2.618 1.229 1.00 86.06 92 GLU A CA 1
ATOM 691 C C . GLU A 1 92 ? -25.812 -2.665 2.740 1.00 86.06 92 GLU A C 1
ATOM 693 O O . GLU A 1 92 ? -26.346 -3.487 3.480 1.00 86.06 92 GLU A O 1
ATOM 698 N N . GLY A 1 93 ? -24.895 -1.810 3.205 1.00 89.62 93 GLY A N 1
ATOM 699 C CA . GLY A 1 93 ? -24.520 -1.761 4.623 1.00 89.62 93 GLY A CA 1
ATOM 700 C C . GLY A 1 93 ? -23.644 -2.927 5.090 1.00 89.62 93 GLY A C 1
ATOM 701 O O . GLY A 1 93 ? -23.442 -3.098 6.277 1.00 89.62 93 GLY A O 1
ATOM 702 N N . VAL A 1 94 ? -23.085 -3.731 4.191 1.00 94.50 94 VAL A N 1
ATOM 703 C CA . VAL A 1 94 ? -22.151 -4.815 4.500 1.00 94.50 94 VAL A CA 1
ATOM 704 C C . VAL A 1 94 ? -20.810 -4.553 3.830 1.00 94.50 94 VAL A C 1
ATOM 706 O O . VAL A 1 94 ? -20.732 -4.281 2.631 1.00 94.50 94 V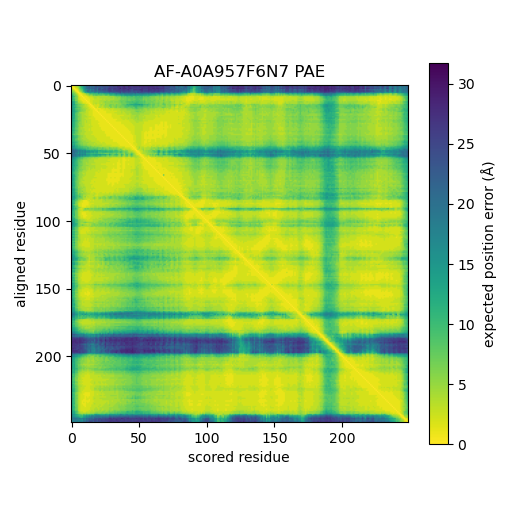AL A O 1
ATOM 709 N N . VAL A 1 95 ? -19.733 -4.706 4.595 1.00 96.19 95 VAL A N 1
ATOM 710 C CA . VAL A 1 95 ? -18.350 -4.688 4.111 1.00 96.19 95 VAL A CA 1
ATOM 711 C C . VAL A 1 95 ? -17.774 -6.089 4.256 1.00 96.19 95 VAL A C 1
ATOM 713 O O . VAL A 1 95 ? -17.621 -6.578 5.369 1.00 96.19 95 VAL A O 1
ATOM 716 N N . ALA A 1 96 ? -17.427 -6.739 3.150 1.00 96.81 96 ALA A N 1
ATOM 717 C CA . ALA A 1 96 ? -16.815 -8.065 3.147 1.00 96.81 96 ALA A CA 1
ATOM 718 C C . ALA A 1 96 ? -15.410 -8.010 2.546 1.00 96.81 96 ALA A C 1
ATOM 720 O O . ALA A 1 96 ? -15.206 -7.521 1.435 1.00 96.81 96 ALA A O 1
ATOM 721 N N . ALA A 1 97 ? -14.426 -8.536 3.265 1.00 97.06 97 ALA A N 1
ATOM 722 C CA . ALA A 1 97 ? -13.069 -8.685 2.771 1.00 97.06 97 ALA A CA 1
ATOM 723 C C . ALA A 1 97 ? -12.893 -10.070 2.150 1.00 97.06 97 ALA A C 1
ATOM 725 O O . ALA A 1 97 ? -13.234 -11.089 2.740 1.00 97.06 97 ALA A O 1
ATOM 726 N N . TRP A 1 98 ? -12.296 -10.120 0.968 1.00 96.50 98 TRP A N 1
ATOM 727 C CA . TRP A 1 98 ? -11.983 -11.348 0.254 1.00 96.50 98 TRP A CA 1
ATOM 728 C C . TRP A 1 98 ? -10.488 -11.428 0.008 1.00 96.50 98 TRP A C 1
ATOM 730 O O . TRP A 1 98 ? -9.855 -10.473 -0.444 1.00 96.50 98 TRP A O 1
ATOM 740 N N . THR A 1 99 ? -9.922 -12.599 0.259 1.00 94.31 99 THR A N 1
ATOM 741 C CA . THR A 1 99 ? -8.538 -12.933 -0.076 1.00 94.31 99 THR A CA 1
ATOM 742 C C . THR A 1 99 ? -8.519 -14.091 -1.066 1.00 94.31 99 THR A C 1
ATOM 744 O O . THR A 1 99 ? -9.529 -14.743 -1.324 1.00 94.31 99 THR A O 1
ATOM 747 N N . ARG A 1 100 ? -7.331 -14.451 -1.562 1.00 89.19 100 ARG A N 1
ATOM 748 C CA . ARG A 1 100 ? -7.158 -15.664 -2.383 1.00 89.19 100 ARG A CA 1
ATOM 749 C C . ARG A 1 100 ? -7.591 -16.960 -1.688 1.00 89.19 100 ARG A C 1
ATOM 751 O O . ARG A 1 100 ? -7.752 -17.967 -2.367 1.00 89.19 100 ARG A O 1
ATOM 758 N N . ARG A 1 101 ? -7.696 -16.961 -0.355 1.00 90.62 101 ARG A N 1
ATOM 759 C CA . ARG A 1 101 ? -8.111 -18.126 0.439 1.00 90.62 101 ARG A CA 1
ATOM 760 C C . ARG A 1 101 ? -9.625 -18.196 0.655 1.00 90.62 101 ARG A C 1
ATOM 762 O O . ARG A 1 101 ? -10.085 -19.200 1.180 1.00 90.62 101 ARG A O 1
ATOM 769 N N . GLY A 1 102 ? -10.369 -17.169 0.245 1.00 92.38 102 GLY A N 1
ATOM 770 C CA . GLY A 1 102 ? -11.803 -17.036 0.481 1.00 92.38 102 GLY A CA 1
ATOM 771 C C . GLY A 1 102 ? -12.149 -15.756 1.239 1.00 92.38 102 GLY A C 1
ATOM 772 O O . GLY A 1 102 ? -11.334 -14.831 1.334 1.00 92.38 102 GLY A O 1
ATOM 773 N N . GLU A 1 103 ? -13.372 -15.718 1.757 1.00 93.06 103 GLU A N 1
ATOM 774 C CA . GLU A 1 103 ? -13.881 -14.647 2.613 1.00 93.06 103 GLU A CA 1
ATOM 775 C C . GLU A 1 103 ? -13.029 -14.540 3.889 1.00 93.06 103 GLU A C 1
ATOM 777 O O . GLU A 1 103 ? -12.707 -15.540 4.529 1.00 93.06 103 GLU A O 1
ATOM 782 N N . ASN A 1 104 ? -12.608 -13.323 4.219 1.00 92.25 104 ASN A N 1
ATOM 783 C CA . ASN A 1 104 ? -11.695 -12.995 5.312 1.00 92.25 104 ASN A CA 1
ATOM 784 C C . ASN A 1 104 ? -12.295 -11.891 6.194 1.00 92.25 104 ASN A C 1
ATOM 786 O O . ASN A 1 104 ? -11.648 -10.883 6.470 1.00 92.25 104 ASN A O 1
ATOM 790 N N . GLY A 1 105 ? -13.551 -12.087 6.588 1.00 93.38 105 GLY A N 1
ATOM 791 C CA . GLY A 1 105 ? -14.308 -11.174 7.436 1.00 93.38 105 GLY A CA 1
ATOM 792 C C . GLY A 1 105 ? -15.409 -10.436 6.683 1.00 93.38 105 GLY A C 1
ATOM 793 O O . GLY A 1 105 ? -15.256 -10.052 5.523 1.00 93.38 105 GLY A O 1
ATOM 794 N N . ARG A 1 106 ? -16.517 -10.232 7.383 1.00 96.44 106 ARG A N 1
ATOM 795 C CA . ARG A 1 106 ? -17.730 -9.566 6.943 1.00 96.44 106 ARG A CA 1
ATOM 796 C C . ARG A 1 106 ? -18.267 -8.745 8.107 1.00 96.44 106 ARG A C 1
ATOM 798 O O . ARG A 1 106 ? -18.482 -9.253 9.198 1.00 96.44 106 ARG A O 1
ATOM 805 N N . ILE A 1 107 ? -18.473 -7.467 7.861 1.00 96.69 107 ILE A N 1
ATOM 806 C CA . ILE A 1 107 ? -18.998 -6.529 8.841 1.00 96.69 107 ILE A CA 1
ATOM 807 C C . ILE A 1 107 ? -20.337 -6.031 8.326 1.00 96.69 107 ILE A C 1
ATOM 809 O O . ILE A 1 107 ? -20.421 -5.537 7.204 1.00 96.69 107 ILE A O 1
ATOM 813 N N . ASP A 1 108 ? -21.365 -6.165 9.148 1.00 96.00 108 ASP A N 1
ATOM 814 C CA . ASP A 1 108 ? -22.663 -5.535 8.967 1.00 96.00 108 ASP A CA 1
ATOM 815 C C . ASP A 1 108 ? -22.643 -4.162 9.653 1.00 96.00 108 ASP A C 1
ATOM 817 O O . ASP A 1 108 ? -22.605 -4.063 10.880 1.00 96.00 108 ASP A O 1
ATOM 821 N N . LEU A 1 109 ? -22.629 -3.103 8.848 1.00 93.50 109 LEU A N 1
ATOM 822 C CA . LEU A 1 109 ? -22.610 -1.703 9.267 1.00 93.50 109 LEU A CA 1
ATOM 823 C C . LEU A 1 109 ? -23.924 -1.266 9.933 1.00 93.50 109 LEU A C 1
ATOM 825 O O . LEU A 1 109 ? -23.928 -0.230 10.591 1.00 93.50 109 LEU A O 1
ATOM 829 N N . ALA A 1 110 ? -25.019 -2.025 9.782 1.00 92.62 110 ALA A N 1
ATOM 830 C CA . ALA A 1 110 ? -26.283 -1.752 10.473 1.00 92.62 110 ALA A CA 1
ATOM 831 C C . ALA A 1 110 ? -26.289 -2.253 11.927 1.00 92.62 110 ALA A C 1
ATOM 833 O O . ALA A 1 110 ? -27.160 -1.887 12.716 1.00 92.62 110 ALA A O 1
ATOM 834 N N . ARG A 1 111 ? -25.338 -3.120 12.285 1.00 93.12 111 ARG A N 1
ATOM 835 C CA . ARG A 1 111 ? -25.115 -3.601 13.651 1.00 93.12 111 ARG A CA 1
ATOM 836 C C . ARG A 1 111 ? -23.980 -2.804 14.294 1.00 93.12 111 ARG A C 1
ATOM 838 O O . ARG A 1 111 ? -23.154 -2.215 13.607 1.00 93.12 111 ARG A O 1
ATOM 845 N N . GLU A 1 112 ? -23.897 -2.820 15.622 1.00 93.12 112 GLU A N 1
ATOM 846 C CA . GLU A 1 112 ? -22.778 -2.184 16.322 1.00 93.12 112 GLU A CA 1
ATOM 847 C C . GLU A 1 112 ? -21.440 -2.814 15.902 1.00 93.12 112 GLU A C 1
ATOM 849 O O . GLU A 1 112 ? -21.300 -4.039 15.812 1.00 93.12 112 GLU A O 1
ATOM 854 N N . PHE A 1 113 ? -20.451 -1.964 15.632 1.00 94.25 113 PHE A N 1
ATOM 855 C CA . PHE A 1 113 ? -19.089 -2.362 15.298 1.00 94.25 113 PHE A CA 1
ATOM 856 C C . PHE A 1 113 ? -18.087 -1.392 15.926 1.00 94.25 113 PHE A C 1
ATOM 858 O O . PHE A 1 113 ? -18.380 -0.223 16.180 1.00 94.25 113 PHE A O 1
ATOM 865 N N . VAL A 1 114 ? -16.868 -1.870 16.155 1.00 93.94 114 VAL A N 1
ATOM 866 C CA . VAL A 1 114 ? -15.766 -1.067 16.682 1.00 93.94 114 VAL A CA 1
ATOM 867 C C . VAL A 1 114 ? -14.863 -0.650 15.532 1.00 93.94 114 VAL A C 1
ATOM 869 O O . VAL A 1 114 ? -14.303 -1.486 14.824 1.00 93.94 114 VAL A O 1
ATOM 872 N N . CYS A 1 115 ? -14.677 0.657 15.367 1.00 94.62 115 CYS A N 1
ATOM 873 C CA . CYS A 1 115 ? -13.760 1.209 14.379 1.00 94.62 115 CYS A CA 1
ATOM 874 C C . CYS A 1 115 ? -12.524 1.809 15.058 1.00 94.62 115 CYS A C 1
ATOM 876 O O . CYS A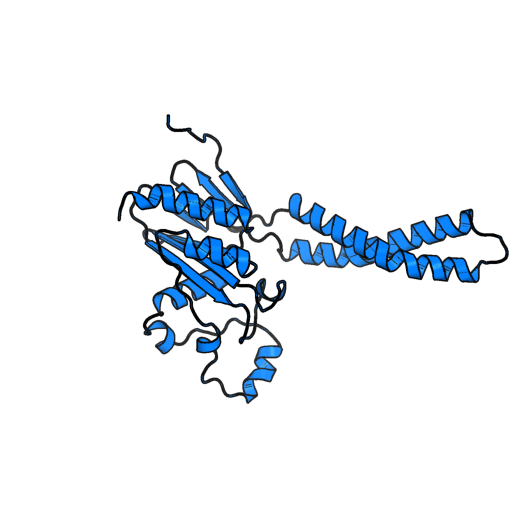 1 115 ? -12.627 2.687 15.917 1.00 94.62 115 CYS A O 1
ATOM 878 N N . THR A 1 116 ? -11.338 1.347 14.668 1.00 95.75 116 THR A N 1
ATOM 879 C CA . THR A 1 116 ? -10.052 1.837 15.173 1.00 95.75 116 THR A CA 1
ATOM 880 C C . THR A 1 116 ? -9.258 2.464 14.034 1.00 95.75 116 THR A C 1
ATOM 882 O O . THR A 1 116 ? -8.903 1.788 13.070 1.00 95.75 116 THR A O 1
ATOM 885 N N . HIS A 1 117 ? -8.929 3.748 14.167 1.00 96.62 117 HIS A N 1
ATOM 886 C CA . HIS A 1 117 ? -8.144 4.506 13.193 1.00 96.62 117 HIS A CA 1
ATOM 887 C C . HIS A 1 117 ? -6.773 4.871 13.767 1.00 96.62 117 HIS A C 1
ATOM 889 O O . HIS A 1 117 ? -6.678 5.433 14.862 1.00 96.62 117 HIS A O 1
ATOM 895 N N . TRP A 1 118 ? -5.703 4.585 13.026 1.00 97.56 118 TRP A N 1
ATOM 896 C CA . TRP A 1 118 ? -4.350 4.977 13.419 1.00 97.56 118 TRP A CA 1
ATOM 897 C C . TRP A 1 118 ? -3.480 5.324 12.221 1.00 97.56 118 TRP A C 1
ATOM 899 O O . TRP A 1 118 ? -3.773 4.954 11.082 1.00 97.56 118 TRP A O 1
ATOM 909 N N . TYR A 1 119 ? -2.399 6.048 12.481 1.00 97.81 119 TYR A N 1
ATOM 910 C CA . TYR A 1 119 ? -1.397 6.364 11.475 1.00 97.81 119 TYR A CA 1
ATOM 911 C C . TYR A 1 119 ? 0.003 6.446 12.073 1.00 97.81 119 TYR A C 1
ATOM 913 O O . TYR A 1 119 ? 0.178 6.535 13.288 1.00 97.81 119 TYR A O 1
ATOM 921 N N . PHE A 1 120 ? 1.003 6.413 11.196 1.00 97.06 120 PHE A N 1
ATOM 922 C CA . PHE A 1 120 ? 2.402 6.651 11.542 1.00 97.06 120 PHE A CA 1
ATOM 923 C C . PHE A 1 120 ? 3.209 7.092 10.317 1.00 97.06 120 PHE A C 1
ATOM 925 O O . PHE A 1 120 ? 2.923 6.683 9.188 1.00 97.06 120 PHE A O 1
ATOM 932 N N . GLU A 1 121 ? 4.251 7.896 10.530 1.00 96.75 121 GLU A N 1
ATOM 933 C CA . GLU A 1 121 ? 5.242 8.209 9.492 1.00 96.75 121 GLU A CA 1
ATOM 934 C C . GLU A 1 121 ? 6.089 6.967 9.177 1.00 96.75 121 GLU A C 1
ATOM 936 O O . GLU A 1 121 ? 6.389 6.167 10.059 1.00 96.75 121 GLU A O 1
ATOM 941 N N . LEU A 1 122 ? 6.531 6.796 7.931 1.00 94.81 122 LEU A N 1
ATOM 942 C CA . LEU A 1 122 ? 7.407 5.701 7.494 1.00 94.81 122 LEU A CA 1
ATOM 943 C C . LEU A 1 122 ? 8.902 5.966 7.765 1.00 94.81 122 LEU A C 1
ATOM 945 O O . LEU A 1 122 ? 9.783 5.427 7.086 1.00 94.81 122 LEU A O 1
ATOM 949 N N . ARG A 1 123 ? 9.212 6.795 8.764 1.00 92.38 123 ARG A N 1
ATOM 950 C CA . ARG A 1 123 ? 10.571 7.214 9.114 1.00 92.38 123 ARG A CA 1
ATOM 951 C C . ARG A 1 123 ? 10.957 6.726 10.506 1.00 92.38 123 ARG A C 1
ATOM 953 O O . ARG A 1 123 ? 10.125 6.570 11.387 1.00 92.38 123 ARG A O 1
ATOM 960 N N . GLY A 1 124 ? 12.256 6.511 10.713 1.00 86.88 124 GLY A N 1
ATOM 961 C CA . GLY A 1 124 ? 12.812 6.264 12.048 1.00 86.88 124 GLY A CA 1
ATOM 962 C C . GLY A 1 124 ? 12.765 4.807 12.510 1.00 86.88 124 GLY A C 1
ATOM 963 O O . GLY A 1 124 ? 13.104 4.532 13.655 1.00 86.88 124 GLY A O 1
ATOM 964 N N . TYR A 1 125 ? 12.397 3.865 11.636 1.00 87.12 125 TYR A N 1
ATOM 965 C CA . TYR A 1 125 ? 12.424 2.433 11.936 1.00 87.12 125 TYR A CA 1
ATOM 966 C C . TYR A 1 125 ? 12.686 1.573 10.682 1.00 87.12 125 TYR A C 1
ATOM 968 O O . TYR A 1 125 ? 12.547 2.042 9.546 1.00 87.12 125 TYR A O 1
ATOM 976 N N . PRO A 1 126 ? 13.074 0.297 10.860 1.00 86.12 126 PRO A N 1
ATOM 977 C CA . PRO A 1 126 ? 13.206 -0.663 9.768 1.00 86.12 126 PRO A CA 1
ATOM 978 C C . PRO A 1 126 ? 11.865 -0.948 9.073 1.00 86.12 126 PRO A C 1
ATOM 980 O O . PRO A 1 126 ? 10.975 -1.588 9.628 1.00 86.12 126 PRO A O 1
ATOM 983 N N . ARG A 1 127 ? 11.736 -0.503 7.820 1.00 87.56 127 ARG A N 1
ATOM 984 C CA . ARG A 1 127 ? 10.535 -0.715 6.997 1.00 87.56 127 ARG A CA 1
ATOM 985 C C . ARG A 1 127 ? 10.462 -2.126 6.424 1.00 87.56 127 ARG A C 1
ATOM 987 O O . ARG A 1 127 ? 11.484 -2.684 5.998 1.00 87.56 127 ARG A O 1
ATOM 994 N N . GLY A 1 128 ? 9.250 -2.667 6.325 1.00 82.94 128 GLY A N 1
ATOM 995 C CA . GLY A 1 128 ? 8.969 -3.993 5.769 1.00 82.94 128 GLY A CA 1
ATOM 996 C C . GLY A 1 128 ? 7.963 -3.956 4.617 1.00 82.94 128 GLY A C 1
ATOM 997 O O . GLY A 1 128 ? 7.167 -3.031 4.499 1.00 82.94 128 GLY A O 1
ATOM 998 N N . GLY A 1 129 ? 7.992 -4.978 3.757 1.00 84.56 129 GLY A N 1
ATOM 999 C CA . GLY A 1 129 ? 6.956 -5.199 2.742 1.00 84.56 129 GLY A CA 1
ATOM 1000 C C . GLY A 1 129 ? 6.692 -4.000 1.822 1.00 84.56 129 GLY A C 1
ATOM 1001 O O . GLY A 1 129 ? 7.595 -3.524 1.131 1.00 84.56 129 GLY A O 1
ATOM 1002 N N . SER A 1 130 ? 5.434 -3.557 1.789 1.00 85.00 130 SER A N 1
ATOM 1003 C CA . SER A 1 130 ? 4.924 -2.464 0.956 1.00 85.00 130 SER A CA 1
ATOM 1004 C C . SER A 1 130 ? 5.550 -1.101 1.262 1.00 85.00 130 SER A C 1
ATOM 1006 O O . SER A 1 130 ? 5.813 -0.339 0.335 1.00 85.00 130 SER A O 1
ATOM 1008 N N . GLU A 1 131 ? 5.882 -0.832 2.526 1.00 90.81 131 GLU A N 1
ATOM 1009 C CA . GLU A 1 131 ? 6.391 0.460 3.023 1.00 90.81 131 GLU A CA 1
ATOM 1010 C C . GLU A 1 131 ? 7.727 0.874 2.391 1.00 90.81 131 GLU A C 1
ATOM 1012 O O . GLU A 1 131 ? 8.077 2.053 2.366 1.00 90.81 131 GLU A O 1
ATOM 1017 N N . ARG A 1 132 ? 8.501 -0.092 1.878 1.00 89.06 132 ARG A N 1
ATOM 1018 C CA . ARG A 1 132 ? 9.786 0.168 1.211 1.00 89.06 132 ARG A CA 1
ATOM 1019 C C . ARG A 1 132 ? 9.631 0.803 -0.170 1.00 89.06 132 ARG A C 1
ATOM 1021 O O . ARG A 1 132 ? 10.597 1.372 -0.666 1.00 89.06 132 ARG A O 1
ATOM 1028 N N . ARG A 1 133 ? 8.451 0.680 -0.789 1.00 88.56 133 ARG A N 1
ATOM 1029 C CA . ARG A 1 133 ? 8.180 1.177 -2.149 1.00 88.56 133 ARG A CA 1
ATOM 1030 C C . ARG A 1 133 ? 7.979 2.689 -2.198 1.00 88.56 133 ARG A C 1
ATOM 1032 O O . ARG A 1 133 ? 8.134 3.284 -3.256 1.00 88.56 133 ARG A O 1
ATOM 1039 N N . VAL A 1 134 ? 7.619 3.295 -1.072 1.00 93.88 134 VAL A N 1
ATOM 1040 C CA . VAL A 1 134 ? 7.290 4.719 -0.980 1.00 93.88 134 VAL A CA 1
ATOM 1041 C C . VAL A 1 134 ? 8.401 5.501 -0.263 1.00 93.88 134 VAL A C 1
ATOM 1043 O O . VAL A 1 134 ? 9.241 4.906 0.425 1.00 93.88 134 VAL A O 1
ATOM 1046 N N . PRO A 1 135 ? 8.453 6.835 -0.407 1.00 96.00 135 PRO A N 1
ATOM 1047 C CA . PRO A 1 135 ? 9.379 7.674 0.347 1.00 96.00 135 PRO A CA 1
ATOM 1048 C C . PRO A 1 135 ? 9.203 7.542 1.867 1.00 96.00 135 PRO A C 1
ATOM 1050 O O . PRO A 1 135 ? 8.110 7.296 2.365 1.00 96.00 135 PRO A O 1
ATOM 1053 N N . ALA A 1 136 ? 10.287 7.734 2.621 1.00 93.94 136 ALA A N 1
ATOM 1054 C CA . ALA A 1 136 ? 10.271 7.558 4.078 1.00 93.94 136 ALA A CA 1
ATOM 1055 C C . ALA A 1 136 ? 9.409 8.596 4.822 1.00 93.94 136 ALA A C 1
ATOM 1057 O O . ALA A 1 136 ? 8.938 8.310 5.910 1.00 93.94 136 ALA A O 1
ATOM 1058 N N . HIS A 1 137 ? 9.189 9.775 4.237 1.00 95.62 137 HIS A N 1
ATOM 1059 C CA . HIS A 1 137 ? 8.362 10.834 4.827 1.00 95.62 137 HIS A CA 1
ATOM 1060 C C . HIS A 1 137 ? 6.856 10.641 4.570 1.00 95.62 137 HIS A C 1
ATOM 1062 O O . HIS A 1 137 ? 6.062 11.516 4.893 1.00 95.62 137 HIS A O 1
ATOM 1068 N N . TRP A 1 138 ? 6.449 9.557 3.900 1.00 97.50 138 TRP A N 1
ATOM 1069 C CA . TRP A 1 138 ? 5.030 9.241 3.723 1.00 97.50 138 TRP A CA 1
ATOM 1070 C C . TRP A 1 138 ? 4.434 8.700 5.019 1.00 97.50 138 TRP A C 1
ATOM 1072 O O . TRP A 1 138 ? 5.160 8.230 5.896 1.00 97.50 138 TRP A O 1
ATOM 1082 N N . LEU A 1 139 ? 3.108 8.741 5.117 1.00 97.81 139 LEU A N 1
ATOM 1083 C CA . LEU A 1 139 ? 2.362 8.194 6.241 1.00 97.81 139 LEU A CA 1
ATOM 1084 C C . LEU A 1 139 ? 1.664 6.902 5.819 1.00 97.81 139 LEU A C 1
ATOM 1086 O O . LEU A 1 139 ? 1.139 6.797 4.708 1.00 97.81 139 LEU A O 1
ATOM 1090 N N . CYS A 1 140 ? 1.644 5.930 6.725 1.00 97.56 140 CYS A N 1
ATOM 1091 C CA . CYS A 1 140 ? 0.746 4.787 6.655 1.00 97.56 140 CYS A CA 1
ATOM 1092 C C . CYS A 1 140 ? -0.511 5.140 7.438 1.00 97.56 140 CYS A C 1
ATOM 1094 O O . CYS A 1 140 ? -0.421 5.420 8.632 1.00 97.56 140 CYS A O 1
ATOM 1096 N N . VAL A 1 141 ? -1.660 5.137 6.772 1.00 97.62 141 VAL A N 1
ATOM 1097 C CA . VAL A 1 141 ? -2.954 5.459 7.378 1.00 97.62 141 VAL A CA 1
ATOM 1098 C C . VAL A 1 141 ? -3.811 4.204 7.355 1.00 97.62 141 VAL A C 1
ATOM 1100 O O . VAL A 1 141 ? -3.915 3.544 6.321 1.00 97.62 141 VAL A O 1
ATOM 1103 N N . CYS A 1 142 ? -4.337 3.830 8.516 1.00 97.75 142 CYS A N 1
ATOM 1104 C CA . CYS A 1 142 ? -4.892 2.507 8.759 1.00 97.75 142 CYS A CA 1
ATOM 1105 C C . CYS A 1 142 ? -6.266 2.591 9.417 1.00 97.75 142 CYS A C 1
ATOM 1107 O O . CYS A 1 142 ? -6.581 3.512 10.175 1.00 97.75 142 CYS A O 1
ATOM 1109 N N . THR A 1 143 ? -7.101 1.600 9.132 1.00 97.31 143 THR A N 1
ATOM 1110 C CA . THR A 1 143 ? -8.410 1.431 9.755 1.00 97.31 143 THR A CA 1
ATOM 1111 C C . THR A 1 143 ? -8.684 -0.044 9.969 1.00 97.31 143 THR A C 1
ATOM 1113 O O . THR A 1 143 ? -8.518 -0.851 9.057 1.00 97.31 143 THR A O 1
ATOM 1116 N N . GLN A 1 144 ? -9.101 -0.378 11.181 1.00 97.25 144 GLN A N 1
ATOM 1117 C CA . GLN A 1 144 ? -9.625 -1.684 11.540 1.00 97.25 144 GLN A CA 1
ATOM 1118 C C . GLN A 1 144 ? -11.092 -1.514 11.890 1.00 97.25 144 GLN A C 1
ATOM 1120 O O . GLN A 1 144 ? -11.427 -0.671 12.721 1.00 97.25 144 GLN A O 1
ATOM 1125 N N . VAL A 1 145 ? -11.933 -2.332 11.275 1.00 96.50 145 VAL A N 1
ATOM 1126 C CA . VAL A 1 145 ? -13.331 -2.495 11.658 1.00 96.50 145 VAL A CA 1
ATOM 1127 C C . VAL A 1 145 ? -13.482 -3.887 12.245 1.00 96.50 145 VAL A C 1
ATOM 1129 O O . VAL A 1 145 ? -13.016 -4.855 11.645 1.00 96.50 145 VAL A O 1
ATOM 1132 N N . GLU A 1 146 ? -14.077 -3.976 13.424 1.00 96.44 146 GLU A N 1
ATOM 1133 C CA . GLU A 1 146 ? -14.235 -5.211 14.185 1.00 96.44 146 GLU A CA 1
ATOM 1134 C C . GLU A 1 146 ? -15.683 -5.361 14.643 1.00 96.44 146 GLU A C 1
ATOM 1136 O O . GLU A 1 146 ? -16.287 -4.409 15.137 1.00 96.44 146 GLU A O 1
ATOM 1141 N N . GLN A 1 147 ? -16.238 -6.553 14.458 1.00 96.56 147 GLN A N 1
ATOM 1142 C CA . GLN A 1 147 ? -17.595 -6.898 14.857 1.00 96.56 147 GLN A CA 1
ATOM 1143 C C . GLN A 1 147 ? -17.651 -8.378 15.212 1.00 96.56 147 GLN A C 1
ATOM 1145 O O . GLN A 1 147 ? -17.218 -9.224 14.428 1.00 96.56 147 GLN A O 1
ATOM 1150 N N . ASP A 1 148 ? -18.207 -8.678 16.385 1.00 94.00 148 ASP A N 1
ATOM 1151 C CA . ASP A 1 148 ? -18.205 -10.017 16.968 1.00 94.00 148 ASP A CA 1
ATOM 1152 C C . ASP A 1 148 ? -16.757 -10.571 17.019 1.00 94.00 148 ASP A C 1
ATOM 1154 O O . ASP A 1 148 ? -15.926 -10.029 17.744 1.00 94.00 148 ASP A O 1
ATOM 1158 N N . ASP A 1 149 ? -16.424 -11.577 16.205 1.00 94.62 149 ASP A N 1
ATOM 1159 C CA . ASP A 1 149 ? -15.066 -12.139 16.070 1.00 94.62 149 ASP A CA 1
ATOM 1160 C C . ASP A 1 149 ? -14.405 -11.835 14.712 1.00 94.62 149 ASP A C 1
ATOM 1162 O O . ASP A 1 149 ? -13.293 -12.296 14.411 1.00 94.62 149 ASP A O 1
ATOM 1166 N N . GLN A 1 150 ? -15.092 -11.078 13.856 1.00 96.38 150 GLN A N 1
ATOM 1167 C CA . GLN A 1 150 ? -14.635 -10.749 12.515 1.00 96.38 150 GLN A CA 1
ATOM 1168 C C . GLN A 1 150 ? -13.963 -9.383 12.502 1.00 96.38 150 GLN A C 1
ATOM 1170 O O . GLN A 1 150 ? -14.386 -8.441 13.171 1.00 96.38 150 GLN A O 1
ATOM 1175 N N . ARG A 1 151 ? -12.889 -9.269 11.720 1.00 96.38 151 ARG A N 1
ATOM 1176 C CA . ARG A 1 151 ? -12.163 -8.012 11.571 1.00 96.38 151 ARG A CA 1
ATOM 1177 C C . ARG A 1 151 ? -11.723 -7.802 10.139 1.00 96.38 151 ARG A C 1
ATOM 1179 O O . ARG A 1 151 ? -11.293 -8.736 9.469 1.00 96.38 151 ARG A O 1
ATOM 1186 N N . ILE A 1 152 ? -11.786 -6.555 9.702 1.00 97.44 152 ILE A N 1
ATOM 1187 C CA . ILE A 1 152 ? -11.278 -6.116 8.409 1.00 97.44 152 ILE A CA 1
ATOM 1188 C C . ILE A 1 152 ? -10.266 -5.014 8.679 1.00 97.44 152 ILE A C 1
ATOM 1190 O O . ILE A 1 152 ? -10.598 -3.981 9.261 1.00 97.44 152 ILE A O 1
ATOM 1194 N N . VAL A 1 153 ? -9.021 -5.238 8.259 1.00 97.62 153 VAL A N 1
ATOM 1195 C CA . VAL A 1 153 ? -7.941 -4.261 8.404 1.00 97.62 153 VAL A CA 1
ATOM 1196 C C . VAL A 1 153 ? -7.535 -3.760 7.033 1.00 97.62 153 VAL A C 1
ATOM 1198 O O . VAL A 1 153 ? -7.030 -4.512 6.202 1.00 97.62 153 VAL A O 1
ATOM 1201 N N . VAL A 1 154 ? -7.719 -2.467 6.810 1.00 97.62 154 VAL A N 1
ATOM 1202 C CA . VAL A 1 154 ? -7.367 -1.788 5.565 1.00 97.62 154 VAL A CA 1
ATOM 1203 C C . VAL A 1 154 ? -6.364 -0.687 5.849 1.00 97.62 154 VAL A C 1
ATOM 1205 O O . VAL A 1 154 ? -6.406 -0.022 6.887 1.00 97.62 154 VAL A O 1
ATOM 1208 N N . PHE A 1 155 ? -5.441 -0.478 4.923 1.00 97.88 155 PHE A N 1
ATOM 1209 C CA . PHE A 1 155 ? -4.485 0.613 5.031 1.00 97.88 155 PHE A CA 1
ATOM 1210 C C . PHE A 1 155 ? -4.136 1.185 3.668 1.00 97.88 155 PHE A C 1
ATOM 1212 O O . PHE A 1 155 ? -4.324 0.554 2.629 1.00 97.88 155 PHE A O 1
ATOM 1219 N N . THR A 1 156 ? -3.591 2.392 3.683 1.00 97.62 156 THR A N 1
ATOM 1220 C CA . THR A 1 156 ? -3.066 3.057 2.496 1.00 97.62 156 THR A CA 1
ATOM 1221 C C . THR A 1 156 ? -1.810 3.853 2.845 1.00 97.62 156 THR A C 1
ATOM 1223 O O . THR A 1 156 ? -1.556 4.178 4.008 1.00 97.62 156 THR A O 1
ATOM 1226 N N . LEU A 1 157 ? -0.994 4.150 1.835 1.00 97.50 157 LEU A N 1
ATOM 1227 C CA . LEU A 1 157 ? 0.241 4.920 1.975 1.00 97.50 157 LEU A CA 1
ATOM 1228 C C . LEU A 1 157 ? 0.057 6.262 1.268 1.00 97.50 157 LEU A C 1
ATOM 1230 O O . LEU A 1 157 ? -0.225 6.296 0.069 1.00 97.50 157 LEU A O 1
ATOM 1234 N N . LEU A 1 158 ? 0.225 7.364 1.999 1.00 97.25 158 LEU A N 1
ATOM 1235 C CA . LEU A 1 158 ? -0.115 8.703 1.518 1.00 97.25 158 LEU A CA 1
ATOM 1236 C C . LEU A 1 158 ? 1.030 9.705 1.729 1.00 97.25 158 LEU A C 1
ATOM 1238 O O . LEU A 1 158 ? 1.707 9.663 2.761 1.00 97.25 158 LEU A O 1
ATOM 1242 N N . PRO A 1 159 ? 1.216 10.668 0.806 1.00 97.38 159 PRO A N 1
ATOM 1243 C CA . PRO A 1 159 ? 2.004 11.864 1.081 1.00 97.38 159 PRO A CA 1
ATOM 1244 C C . PRO A 1 159 ? 1.410 12.669 2.254 1.00 97.38 159 PRO A C 1
ATOM 1246 O O . PRO A 1 159 ? 0.180 12.728 2.367 1.00 97.38 159 PRO A O 1
ATOM 1249 N N . PRO A 1 160 ? 2.233 13.378 3.053 1.00 96.38 160 PRO A N 1
ATOM 1250 C CA . PRO A 1 160 ? 1.780 14.142 4.223 1.00 96.38 160 PRO A CA 1
ATOM 1251 C C . PRO A 1 160 ? 0.604 15.081 3.958 1.00 96.38 160 PRO A C 1
ATOM 1253 O O . PRO A 1 160 ? -0.376 15.060 4.691 1.00 96.38 160 PRO A O 1
ATOM 1256 N N . ALA A 1 161 ? 0.648 15.843 2.861 1.00 95.38 161 ALA A N 1
ATOM 1257 C CA . ALA A 1 161 ? -0.406 16.800 2.527 1.00 95.38 161 ALA A CA 1
ATOM 1258 C C . ALA A 1 161 ? -1.773 16.140 2.264 1.00 95.38 161 ALA A C 1
ATOM 1260 O O . ALA A 1 161 ? -2.809 16.736 2.546 1.00 95.38 161 ALA A O 1
ATOM 1261 N N . ARG A 1 162 ? -1.792 14.914 1.718 1.00 95.56 162 ARG A N 1
ATOM 1262 C CA . ARG A 1 162 ? -3.035 14.162 1.484 1.00 95.56 162 ARG A CA 1
ATOM 1263 C C . ARG A 1 162 ? -3.489 13.437 2.749 1.00 95.56 162 ARG A C 1
ATOM 1265 O O . ARG A 1 162 ? -4.680 13.430 3.037 1.00 95.56 162 ARG A O 1
ATOM 1272 N N . ALA A 1 163 ? -2.546 12.886 3.513 1.00 95.38 163 ALA A N 1
ATOM 1273 C CA . ALA A 1 163 ? -2.825 12.253 4.797 1.00 95.38 163 ALA A CA 1
ATOM 1274 C C . ALA A 1 163 ? -3.453 13.238 5.795 1.00 95.38 163 ALA A C 1
ATOM 1276 O O . ALA A 1 163 ? -4.457 12.898 6.409 1.00 95.38 163 ALA A O 1
ATOM 1277 N N . ALA A 1 164 ? -2.929 14.467 5.892 1.00 93.69 164 ALA A N 1
ATOM 1278 C CA . ALA A 1 164 ? -3.455 15.511 6.774 1.00 93.69 164 ALA A CA 1
ATOM 1279 C C . ALA A 1 164 ? -4.946 15.781 6.523 1.00 93.69 164 ALA A C 1
ATOM 1281 O O . ALA A 1 164 ? -5.745 15.726 7.450 1.00 93.69 164 ALA A O 1
ATOM 1282 N N . ARG A 1 165 ? -5.351 15.926 5.252 1.00 91.56 165 ARG A N 1
ATOM 1283 C CA . ARG A 1 165 ? -6.769 16.092 4.882 1.00 91.56 165 ARG A CA 1
ATOM 1284 C C . ARG A 1 165 ? -7.629 14.923 5.356 1.00 91.56 165 ARG A C 1
ATOM 1286 O O . ARG A 1 165 ? -8.742 15.123 5.822 1.00 91.56 165 ARG A O 1
ATOM 1293 N N . LEU A 1 166 ? -7.124 13.699 5.223 1.00 89.94 166 LEU A N 1
ATOM 1294 C CA . LEU A 1 166 ? -7.866 12.511 5.630 1.00 89.94 166 LEU A CA 1
ATOM 1295 C C . LEU A 1 166 ? -7.964 12.386 7.154 1.00 89.94 166 LEU A C 1
ATOM 1297 O O . LEU A 1 166 ? -8.970 11.888 7.642 1.00 89.94 166 LEU A O 1
ATOM 1301 N N . ILE A 1 167 ? -6.944 12.835 7.883 1.00 91.44 167 ILE A N 1
ATOM 1302 C CA . ILE A 1 167 ? -6.868 12.783 9.346 1.00 91.44 167 ILE A CA 1
ATOM 1303 C C . ILE A 1 167 ? -7.737 13.874 9.992 1.00 91.44 167 ILE A C 1
ATOM 1305 O O . ILE A 1 167 ? -8.431 13.593 10.964 1.00 91.44 167 ILE A O 1
ATOM 1309 N N . GLU A 1 168 ? -7.732 15.094 9.449 1.00 86.56 168 GLU A N 1
ATOM 1310 C CA . GLU A 1 168 ? -8.384 16.271 10.047 1.00 86.56 168 GLU A CA 1
ATOM 1311 C C . GLU A 1 168 ? -9.905 16.319 9.840 1.00 86.56 168 GLU A C 1
ATOM 1313 O O . GLU A 1 168 ? -10.626 16.844 10.681 1.00 86.56 168 GLU A O 1
ATOM 1318 N N . ILE A 1 169 ? -10.415 15.781 8.728 1.00 75.94 169 ILE A N 1
ATOM 1319 C CA . ILE A 1 169 ? -11.819 15.975 8.308 1.00 75.94 169 ILE A CA 1
ATOM 1320 C C . ILE A 1 169 ? -12.801 15.041 9.048 1.00 75.94 169 ILE A C 1
ATOM 1322 O O . ILE A 1 169 ? -14.013 15.130 8.862 1.00 75.94 169 ILE A O 1
ATOM 1326 N N . ARG A 1 170 ? -12.320 14.103 9.871 1.00 72.31 170 ARG A N 1
ATOM 1327 C CA . ARG A 1 170 ? -13.121 12.936 10.274 1.00 72.31 170 ARG A CA 1
ATOM 1328 C C . ARG A 1 170 ? -13.696 13.042 11.691 1.00 72.31 170 ARG A C 1
ATOM 1330 O O . ARG A 1 170 ? -13.008 13.522 12.587 1.00 72.31 170 ARG A O 1
ATOM 1337 N N . PRO A 1 171 ? -14.922 12.523 11.913 1.00 75.00 171 PRO A N 1
ATOM 1338 C CA . PRO A 1 171 ? -15.575 12.558 13.223 1.00 75.00 171 PRO A CA 1
ATOM 1339 C C . PRO A 1 171 ? -14.859 11.684 14.261 1.00 75.00 171 PRO A C 1
ATOM 1341 O O . PRO A 1 171 ? -14.791 12.050 15.431 1.00 75.00 171 PRO A O 1
ATOM 1344 N N . VAL A 1 172 ? -14.285 10.551 13.838 1.00 78.44 172 VAL A N 1
ATOM 1345 C CA . VAL A 1 172 ? -13.472 9.694 14.708 1.00 78.44 172 VAL A CA 1
ATOM 1346 C C . VAL A 1 172 ? -11.995 10.057 14.526 1.00 78.44 172 VAL A C 1
ATOM 1348 O O . VAL A 1 172 ? -11.475 9.922 13.412 1.00 78.44 172 VAL A O 1
ATOM 1351 N N . PRO A 1 173 ? -11.298 10.505 15.586 1.00 87.62 173 PRO A N 1
ATOM 1352 C CA . PRO A 1 173 ? -9.925 10.966 15.469 1.00 87.62 173 PRO A CA 1
ATOM 1353 C C . PRO A 1 173 ? -8.973 9.801 15.193 1.00 87.62 173 PRO A C 1
ATOM 1355 O O . PRO A 1 173 ? -9.007 8.758 15.850 1.00 87.62 173 PRO A O 1
ATOM 1358 N N . TYR A 1 174 ? -8.066 10.015 14.247 1.00 94.38 174 TYR A N 1
ATOM 1359 C CA . TYR A 1 174 ? -6.946 9.119 14.004 1.00 94.38 174 TYR A CA 1
ATOM 1360 C C . TYR A 1 174 ? -5.916 9.228 15.131 1.00 94.38 174 TYR A C 1
ATOM 1362 O O . TYR A 1 174 ? -5.523 10.325 15.531 1.00 94.38 174 TYR A O 1
ATOM 1370 N N . ARG A 1 175 ? -5.432 8.084 15.623 1.00 96.31 175 ARG A N 1
ATOM 1371 C CA . ARG A 1 175 ? -4.354 8.045 16.616 1.00 96.31 175 ARG A CA 1
ATOM 1372 C C . ARG A 1 175 ? -2.992 7.893 15.952 1.00 96.31 175 ARG A C 1
ATOM 1374 O O . ARG A 1 175 ? -2.762 6.933 15.223 1.00 96.31 175 ARG A O 1
ATOM 1381 N N . GLU A 1 176 ? -2.063 8.780 16.276 1.00 96.50 176 GLU A N 1
ATOM 1382 C CA . GLU A 1 176 ? -0.661 8.569 15.924 1.00 96.50 176 GLU A CA 1
ATOM 1383 C C . GLU A 1 176 ? -0.026 7.504 16.820 1.00 96.50 176 GLU A C 1
ATOM 1385 O O . GLU A 1 176 ? -0.130 7.575 18.048 1.00 96.50 176 GLU A O 1
ATOM 1390 N N . ILE A 1 177 ? 0.652 6.537 16.207 1.00 95.88 177 ILE A N 1
ATOM 1391 C CA . ILE A 1 177 ? 1.547 5.605 16.898 1.00 95.88 177 ILE A CA 1
ATOM 1392 C C . ILE A 1 177 ? 2.972 5.784 16.379 1.00 95.88 177 ILE A C 1
ATOM 1394 O O . ILE A 1 177 ? 3.184 6.211 15.247 1.00 95.88 177 ILE A O 1
ATOM 1398 N N . PHE A 1 178 ? 3.969 5.416 17.182 1.00 93.88 178 PHE A N 1
ATOM 1399 C CA . PHE A 1 178 ? 5.376 5.566 16.812 1.00 93.88 178 PHE A CA 1
ATOM 1400 C C . PHE A 1 178 ? 6.043 4.191 16.677 1.00 93.88 178 PHE A C 1
ATOM 1402 O O . PHE A 1 178 ? 6.479 3.625 17.676 1.00 93.88 178 PHE A O 1
ATOM 1409 N N . PRO A 1 179 ? 6.194 3.630 15.458 1.00 91.31 179 PRO A N 1
ATOM 1410 C CA . PRO A 1 179 ? 6.842 2.328 15.242 1.00 91.31 179 PRO A CA 1
ATOM 1411 C C . PRO A 1 179 ? 8.236 2.209 15.838 1.00 91.31 179 PRO A C 1
ATOM 1413 O O . PRO A 1 179 ? 8.638 1.10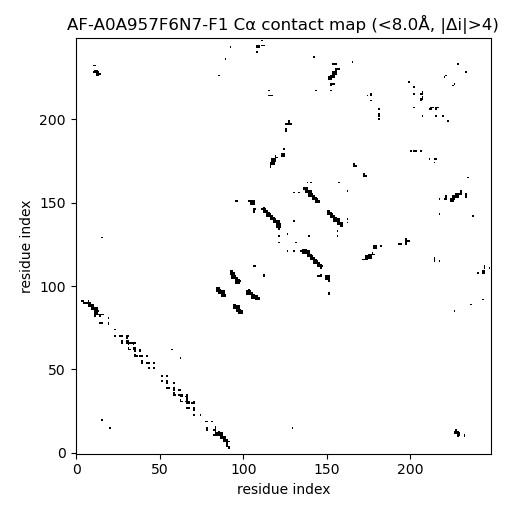9 16.209 1.00 91.31 179 PRO A O 1
ATOM 1416 N N . ALA A 1 180 ? 8.952 3.326 15.981 1.00 86.94 180 ALA A N 1
ATOM 1417 C CA . ALA A 1 180 ? 10.231 3.377 16.675 1.00 86.94 180 ALA A CA 1
ATOM 1418 C C . ALA A 1 180 ? 10.157 2.822 18.112 1.00 86.94 180 ALA A C 1
ATOM 1420 O O . ALA A 1 180 ? 11.138 2.239 18.572 1.00 86.94 180 ALA A O 1
ATOM 1421 N N . ASP A 1 181 ? 9.012 2.932 18.790 1.00 85.38 181 ASP A N 1
ATOM 1422 C CA . ASP A 1 181 ? 8.819 2.475 20.169 1.00 85.38 181 ASP A CA 1
ATOM 1423 C C . ASP A 1 181 ? 8.979 0.960 20.317 1.00 85.38 181 ASP A C 1
ATOM 1425 O O . ASP A 1 181 ? 9.557 0.509 21.302 1.00 85.38 181 ASP A O 1
ATOM 1429 N N . ILE A 1 182 ? 8.591 0.168 19.309 1.00 85.12 182 ILE A N 1
ATOM 1430 C CA . ILE A 1 182 ? 8.788 -1.295 19.320 1.00 85.12 182 ILE A CA 1
ATOM 1431 C C . ILE A 1 182 ? 10.280 -1.664 19.280 1.00 85.12 182 ILE A C 1
ATOM 1433 O O . ILE A 1 182 ? 10.690 -2.738 19.726 1.00 85.12 182 ILE A O 1
ATOM 1437 N N . TYR A 1 183 ? 11.110 -0.786 18.717 1.00 78.25 183 TYR A N 1
ATOM 1438 C CA . TYR A 1 183 ? 12.545 -1.017 18.574 1.00 78.25 183 TYR A CA 1
ATOM 1439 C C . TYR A 1 183 ? 13.359 -0.420 19.731 1.00 78.25 183 TYR A C 1
ATOM 1441 O O . TYR A 1 183 ? 14.550 -0.728 19.848 1.00 78.25 183 TYR A O 1
ATOM 1449 N N . ARG A 1 184 ? 12.750 0.399 20.605 1.00 71.38 184 ARG A N 1
ATOM 1450 C CA . ARG A 1 184 ? 13.417 0.951 21.793 1.00 71.38 184 ARG A CA 1
ATOM 1451 C C . ARG A 1 184 ? 13.757 -0.188 22.760 1.00 71.38 184 ARG A C 1
ATOM 1453 O O . ARG A 1 184 ? 12.914 -1.006 23.098 1.00 71.38 184 ARG A O 1
ATOM 1460 N N . GLY A 1 185 ? 15.020 -0.261 23.177 1.00 63.22 185 GLY A N 1
ATOM 1461 C CA . GLY A 1 185 ? 15.517 -1.294 24.096 1.00 63.22 185 GLY A CA 1
ATOM 1462 C C . GLY A 1 185 ? 16.199 -2.495 23.432 1.00 63.22 185 GLY A C 1
ATOM 1463 O O . GLY A 1 185 ? 16.814 -3.296 24.135 1.00 63.22 185 GLY A O 1
ATOM 1464 N N . ARG A 1 186 ? 16.192 -2.618 22.094 1.00 63.94 186 ARG A N 1
ATOM 1465 C CA . ARG A 1 186 ? 17.050 -3.606 21.417 1.00 63.94 186 ARG A CA 1
ATOM 1466 C C . ARG A 1 186 ? 18.484 -3.070 21.302 1.00 63.94 186 ARG A C 1
ATOM 1468 O O . ARG A 1 186 ? 18.672 -1.954 20.816 1.00 63.94 186 ARG A O 1
ATOM 1475 N N . PRO A 1 187 ? 19.515 -3.833 21.711 1.00 56.59 187 PRO A N 1
ATOM 1476 C CA . PRO A 1 187 ? 20.896 -3.367 21.662 1.00 56.59 187 PRO A CA 1
ATOM 1477 C C . PRO A 1 187 ? 21.307 -3.032 20.223 1.00 56.59 187 PRO A C 1
ATOM 1479 O O . PRO A 1 187 ? 21.051 -3.807 19.296 1.00 56.59 187 PRO A O 1
ATOM 1482 N N . ALA A 1 188 ? 21.991 -1.898 20.041 1.00 54.62 188 ALA A N 1
ATOM 1483 C CA . ALA A 1 188 ? 22.390 -1.347 18.740 1.00 54.62 188 ALA A CA 1
ATOM 1484 C C . ALA A 1 188 ? 23.189 -2.326 17.853 1.00 54.62 188 ALA A C 1
ATOM 1486 O O . ALA A 1 188 ? 23.158 -2.215 16.628 1.00 54.62 188 ALA A O 1
ATOM 1487 N N . ARG A 1 189 ? 23.841 -3.341 18.442 1.00 45.34 189 ARG A N 1
ATOM 1488 C CA . ARG A 1 189 ? 24.539 -4.421 17.716 1.00 45.34 189 ARG A CA 1
ATOM 1489 C C . ARG A 1 189 ? 23.607 -5.342 16.911 1.00 45.34 189 ARG A C 1
ATOM 1491 O O . ARG A 1 189 ? 24.066 -5.988 15.977 1.00 45.34 189 ARG A O 1
ATOM 1498 N N . SER A 1 190 ? 22.303 -5.350 17.196 1.00 48.88 190 SER A N 1
ATOM 1499 C CA . SER A 1 190 ? 21.284 -6.058 16.398 1.00 48.88 190 SER A CA 1
ATOM 1500 C C . SER A 1 190 ? 20.815 -5.277 15.159 1.00 48.88 190 SER A C 1
ATOM 1502 O O . SER A 1 190 ? 20.170 -5.850 14.283 1.00 48.88 190 SER A O 1
ATOM 1504 N N . SER A 1 191 ? 21.182 -3.994 15.024 1.00 49.09 191 SER A N 1
ATOM 1505 C CA . SER A 1 191 ? 20.772 -3.146 13.889 1.00 49.09 191 SER A CA 1
ATOM 1506 C C . SER A 1 191 ? 21.307 -3.633 12.535 1.00 49.09 191 SER A C 1
ATOM 1508 O O . SER A 1 191 ? 20.657 -3.431 11.510 1.00 49.09 191 SER A O 1
ATOM 1510 N N . TRP A 1 192 ? 22.446 -4.334 12.525 1.00 46.28 192 TRP A N 1
ATOM 1511 C CA . TRP A 1 192 ? 23.013 -4.938 11.315 1.00 46.28 192 TRP A CA 1
ATOM 1512 C C . TRP A 1 192 ? 22.244 -6.191 10.866 1.00 46.28 192 TRP A C 1
ATOM 1514 O O . TRP A 1 192 ? 22.041 -6.387 9.671 1.00 46.28 192 TRP A O 1
ATOM 1524 N N . VAL A 1 193 ? 21.737 -6.991 11.812 1.00 47.78 193 VAL A N 1
ATOM 1525 C CA . VAL A 1 193 ? 20.931 -8.198 11.538 1.00 47.78 193 VAL A CA 1
ATOM 1526 C C . VAL A 1 193 ? 19.493 -7.835 11.149 1.00 47.78 193 VAL A C 1
ATOM 1528 O O . VAL A 1 193 ? 18.900 -8.461 10.280 1.00 47.78 193 VAL A O 1
ATOM 1531 N N . VAL A 1 194 ? 18.935 -6.752 11.696 1.00 50.75 194 VAL A N 1
ATOM 1532 C CA . VAL A 1 194 ? 17.618 -6.240 11.265 1.00 50.75 194 VAL A CA 1
ATOM 1533 C C . VAL A 1 194 ? 17.667 -5.651 9.843 1.00 50.75 194 VAL A C 1
ATOM 1535 O O . VAL A 1 194 ? 16.651 -5.569 9.150 1.00 50.75 194 VAL A O 1
ATOM 1538 N N . ARG A 1 195 ? 18.861 -5.287 9.361 1.00 49.72 195 ARG A N 1
ATOM 1539 C CA . ARG A 1 195 ? 19.077 -4.832 7.984 1.00 49.72 195 ARG A CA 1
ATOM 1540 C C . ARG A 1 195 ? 18.986 -5.979 6.975 1.00 49.72 195 ARG A C 1
ATOM 1542 O O . ARG A 1 195 ? 18.645 -5.718 5.820 1.00 49.72 195 ARG A O 1
ATOM 1549 N N . SER A 1 196 ? 19.259 -7.219 7.395 1.00 44.75 196 SER A N 1
ATOM 1550 C CA . SER A 1 196 ? 19.425 -8.339 6.473 1.00 44.75 196 SER A CA 1
ATOM 1551 C C . SER A 1 196 ? 18.141 -9.079 6.121 1.00 44.75 196 SER A C 1
ATOM 1553 O O . SER A 1 196 ? 18.138 -9.600 5.024 1.00 44.75 196 SER A O 1
ATOM 1555 N N . TRP A 1 197 ? 17.043 -9.051 6.898 1.00 48.38 197 TRP A N 1
ATOM 1556 C CA . TRP A 1 197 ? 15.716 -9.577 6.488 1.00 48.38 197 TRP A CA 1
ATOM 1557 C C . TRP A 1 197 ? 14.585 -9.007 7.380 1.00 48.38 197 TRP A C 1
ATOM 1559 O O . TRP A 1 197 ? 14.695 -9.083 8.603 1.00 48.38 197 TRP A O 1
ATOM 1569 N N . PRO A 1 198 ? 13.478 -8.443 6.844 1.00 56.09 198 PRO A N 1
ATOM 1570 C CA . PRO A 1 198 ? 12.483 -7.762 7.666 1.00 56.09 198 PRO A CA 1
ATOM 1571 C C . PRO A 1 198 ? 11.415 -8.751 8.141 1.00 56.09 198 PRO A C 1
ATOM 1573 O O . PRO A 1 198 ? 10.288 -8.746 7.645 1.00 56.09 198 PRO A O 1
ATOM 1576 N N . ALA A 1 199 ? 11.750 -9.605 9.105 1.00 65.62 199 ALA A N 1
ATOM 1577 C CA . ALA A 1 199 ? 10.702 -10.172 9.943 1.00 65.62 199 ALA A CA 1
ATOM 1578 C C . ALA A 1 199 ? 10.144 -9.028 10.801 1.00 65.62 199 ALA A C 1
ATOM 1580 O O . ALA A 1 199 ? 10.907 -8.310 11.454 1.00 65.62 199 ALA A O 1
ATOM 1581 N N . ARG A 1 200 ? 8.826 -8.807 10.757 1.00 81.94 200 ARG A N 1
ATOM 1582 C CA . ARG A 1 200 ? 8.181 -7.835 11.650 1.00 81.94 200 ARG A CA 1
ATOM 1583 C C . ARG A 1 200 ? 8.498 -8.239 13.095 1.00 81.94 200 ARG A C 1
ATOM 1585 O O . ARG A 1 200 ? 8.385 -9.427 13.405 1.00 81.94 200 ARG A O 1
ATOM 1592 N N . PRO A 1 201 ? 8.945 -7.307 13.954 1.00 83.19 201 PRO A N 1
ATOM 1593 C CA . PRO A 1 201 ? 9.278 -7.652 15.326 1.00 83.19 201 PRO A CA 1
ATOM 1594 C C . PRO A 1 201 ? 8.024 -8.129 16.056 1.00 83.19 201 PRO A C 1
ATOM 1596 O O . PRO A 1 201 ? 6.924 -7.649 15.801 1.00 83.19 201 PRO A O 1
ATOM 1599 N N . GLU A 1 202 ? 8.191 -9.048 16.999 1.00 85.94 202 GLU A N 1
ATOM 1600 C CA . GLU A 1 202 ? 7.144 -9.289 17.982 1.00 85.94 202 GLU A CA 1
ATOM 1601 C C . GLU A 1 202 ? 6.975 -8.041 18.861 1.00 85.94 202 GLU A C 1
ATOM 1603 O O . GLU A 1 202 ? 7.963 -7.466 19.328 1.00 85.94 202 GLU A O 1
ATOM 1608 N N . ILE A 1 203 ? 5.727 -7.604 19.034 1.00 88.88 203 ILE A N 1
ATOM 1609 C CA . ILE A 1 203 ? 5.374 -6.472 19.895 1.00 88.88 203 ILE A CA 1
ATOM 1610 C C . ILE A 1 203 ? 5.393 -6.977 21.337 1.00 88.88 203 ILE A C 1
ATOM 1612 O O . ILE A 1 203 ? 4.724 -7.961 21.654 1.00 88.88 203 ILE A O 1
ATOM 1616 N N . SER A 1 204 ? 6.167 -6.322 22.202 1.00 88.19 204 SER A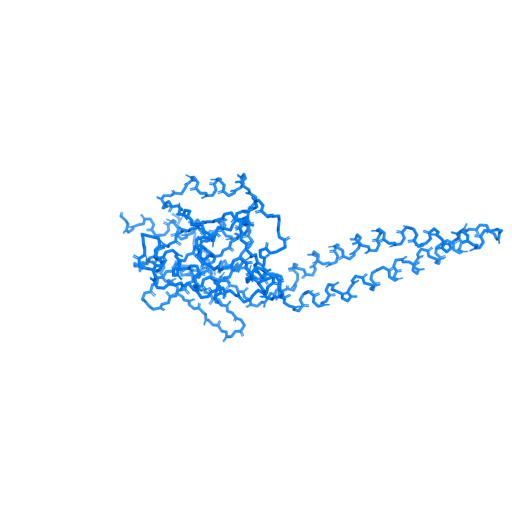 N 1
ATOM 1617 C CA . SER A 1 204 ? 6.300 -6.733 23.599 1.00 88.19 204 SER A CA 1
ATOM 1618 C C . SER A 1 204 ? 4.991 -6.558 24.373 1.00 88.19 204 SER A C 1
ATOM 1620 O O . SER A 1 204 ? 4.175 -5.681 24.078 1.00 88.19 204 SER A O 1
ATOM 1622 N N . ALA A 1 205 ? 4.807 -7.375 25.414 1.00 89.75 205 ALA A N 1
ATOM 1623 C CA . ALA A 1 205 ? 3.646 -7.278 26.296 1.00 89.75 205 ALA A CA 1
ATOM 1624 C C . ALA A 1 205 ? 3.531 -5.896 26.963 1.00 89.75 205 ALA A C 1
ATOM 1626 O O . ALA A 1 205 ? 2.421 -5.412 27.161 1.00 89.75 205 ALA A O 1
ATOM 1627 N N . ASP A 1 206 ? 4.655 -5.236 27.253 1.00 89.88 206 ASP A N 1
ATOM 1628 C CA . ASP A 1 206 ? 4.670 -3.901 27.860 1.00 89.88 206 ASP A CA 1
ATOM 1629 C C . ASP A 1 206 ? 4.077 -2.839 26.926 1.00 89.88 206 ASP A C 1
ATOM 1631 O O . ASP A 1 206 ? 3.277 -2.010 27.356 1.00 89.88 206 ASP A O 1
ATOM 1635 N N . VAL A 1 207 ? 4.394 -2.908 25.627 1.00 89.31 207 VAL A N 1
ATOM 1636 C CA . VAL A 1 207 ? 3.818 -2.014 24.609 1.00 89.31 207 VAL A CA 1
ATOM 1637 C C . VAL A 1 207 ? 2.315 -2.270 24.454 1.00 89.31 207 VAL A C 1
ATOM 1639 O O . VAL A 1 207 ? 1.538 -1.322 24.343 1.00 89.31 207 VAL A O 1
ATOM 1642 N N . LEU A 1 208 ? 1.888 -3.536 24.519 1.00 91.38 208 LEU A N 1
ATOM 1643 C CA . LEU A 1 208 ? 0.470 -3.914 24.459 1.00 91.38 208 LEU A CA 1
ATOM 1644 C C . LEU A 1 208 ? -0.323 -3.523 25.716 1.00 91.38 208 LEU A C 1
ATOM 1646 O O . LEU A 1 208 ? -1.525 -3.300 25.620 1.00 91.38 208 LEU A O 1
ATOM 1650 N N . ARG A 1 209 ? 0.322 -3.434 26.883 1.00 92.19 209 ARG A N 1
ATOM 1651 C CA . ARG A 1 209 ? -0.297 -2.959 28.136 1.00 92.19 209 ARG A CA 1
ATOM 1652 C C . ARG A 1 209 ? -0.311 -1.434 28.258 1.00 92.19 209 ARG A C 1
ATOM 1654 O O . ARG A 1 209 ? -0.986 -0.902 29.134 1.00 92.19 209 ARG A O 1
ATOM 1661 N N . GLY A 1 210 ? 0.449 -0.735 27.416 1.00 91.56 210 GLY A N 1
ATOM 1662 C CA . GLY A 1 210 ? 0.521 0.721 27.408 1.00 91.56 210 GLY A CA 1
ATOM 1663 C C . GLY A 1 210 ? -0.770 1.394 26.932 1.00 91.56 210 GLY A C 1
ATOM 1664 O O . GLY A 1 210 ? -1.696 0.757 26.431 1.00 91.56 210 GLY A O 1
ATOM 1665 N N . LYS A 1 211 ? -0.803 2.730 27.023 1.00 92.88 211 LYS A N 1
ATOM 1666 C CA . LYS A 1 211 ? -1.947 3.567 26.609 1.00 92.88 211 LYS A CA 1
ATOM 1667 C C . LYS A 1 211 ? -2.378 3.333 25.154 1.00 92.88 211 LYS A C 1
ATOM 1669 O O . LYS A 1 211 ? -3.563 3.406 24.844 1.00 92.88 211 LYS A O 1
ATOM 1674 N N . ASP A 1 212 ? -1.420 3.032 24.279 1.00 94.38 212 ASP A N 1
ATOM 1675 C CA . ASP A 1 212 ? -1.649 2.792 22.851 1.00 94.38 212 ASP A CA 1
ATOM 1676 C C . ASP A 1 212 ? -1.746 1.297 22.497 1.00 94.38 212 ASP A C 1
ATOM 1678 O O . ASP A 1 212 ? -1.729 0.928 21.323 1.00 94.38 212 ASP A O 1
ATOM 1682 N N . GLY A 1 213 ? -1.886 0.426 23.501 1.00 94.38 213 GLY A N 1
ATOM 1683 C CA . GLY A 1 213 ? -1.887 -1.027 23.343 1.00 94.38 213 GLY A CA 1
ATOM 1684 C C . GLY A 1 213 ? -2.904 -1.549 22.328 1.00 94.38 213 GLY A C 1
ATOM 1685 O O . GLY A 1 213 ? -2.569 -2.399 21.504 1.00 94.38 213 GLY A O 1
ATOM 1686 N N . ARG A 1 214 ? -4.117 -0.975 22.308 1.00 95.12 214 ARG A N 1
ATOM 1687 C CA . ARG A 1 214 ? -5.159 -1.326 21.324 1.00 95.12 214 ARG A CA 1
ATOM 1688 C C . ARG A 1 214 ? -4.736 -1.048 19.877 1.00 95.12 214 ARG A C 1
ATOM 1690 O O . ARG A 1 214 ? -5.024 -1.840 18.989 1.00 95.12 214 ARG A O 1
ATOM 1697 N N . PHE A 1 215 ? -4.009 0.045 19.643 1.00 96.81 215 PHE A N 1
ATOM 1698 C CA . PHE A 1 215 ? -3.543 0.427 18.309 1.00 96.81 215 PHE A CA 1
ATOM 1699 C C . PHE A 1 215 ? -2.352 -0.426 17.880 1.00 96.81 215 PHE A C 1
ATOM 1701 O O . PHE A 1 215 ? -2.251 -0.804 16.718 1.00 96.81 215 PHE A O 1
ATOM 1708 N N . TRP A 1 216 ? -1.488 -0.805 18.824 1.00 95.75 216 TRP A N 1
ATOM 1709 C CA . TRP A 1 216 ? -0.429 -1.780 18.571 1.00 95.75 216 TRP A CA 1
ATOM 1710 C C . TRP A 1 216 ? -0.967 -3.174 18.265 1.00 95.75 216 TRP A C 1
ATOM 1712 O O . TRP A 1 216 ? -0.422 -3.871 17.408 1.00 95.75 216 TRP A O 1
ATOM 1722 N N . LEU A 1 217 ? -2.052 -3.577 18.924 1.00 95.62 217 LEU A N 1
ATOM 1723 C CA . LEU A 1 217 ? -2.748 -4.812 18.591 1.00 95.62 217 LEU A CA 1
ATOM 1724 C C . LEU A 1 217 ? -3.322 -4.738 17.168 1.00 95.62 217 LEU A C 1
ATOM 1726 O O . LEU A 1 217 ? -3.054 -5.632 16.370 1.00 95.62 217 LEU A O 1
ATOM 1730 N N . ALA A 1 218 ? -4.003 -3.645 16.814 1.00 96.75 218 ALA A N 1
ATOM 1731 C CA . ALA A 1 218 ? -4.509 -3.413 15.458 1.00 96.75 218 ALA A CA 1
ATOM 1732 C C . ALA A 1 218 ? -3.388 -3.380 14.395 1.00 96.75 218 ALA A C 1
ATOM 1734 O O . ALA A 1 218 ? -3.512 -3.938 13.305 1.00 96.75 218 ALA A O 1
ATOM 1735 N N . GLU A 1 219 ? -2.225 -2.825 14.731 1.00 96.25 219 GLU A N 1
ATOM 1736 C CA . GLU A 1 219 ? -1.045 -2.840 13.866 1.00 96.25 219 GLU A CA 1
ATOM 1737 C C . GLU A 1 219 ? -0.477 -4.259 13.676 1.00 96.25 219 GLU A C 1
ATOM 1739 O O . GLU A 1 219 ? -0.064 -4.631 12.572 1.00 96.25 219 GLU A O 1
ATOM 1744 N N . ARG A 1 220 ? -0.516 -5.100 14.719 1.00 94.62 220 ARG A N 1
ATOM 1745 C CA . ARG A 1 220 ? -0.179 -6.530 14.610 1.00 94.62 220 ARG A CA 1
ATOM 1746 C C . ARG A 1 220 ? -1.105 -7.243 13.628 1.00 94.62 220 ARG A C 1
ATOM 1748 O O . ARG A 1 220 ? -0.634 -8.084 12.858 1.00 94.62 220 ARG A O 1
ATOM 1755 N N . HIS A 1 221 ? -2.395 -6.917 13.671 1.00 95.44 221 HIS A N 1
ATOM 1756 C CA . HIS A 1 221 ? -3.401 -7.421 12.740 1.00 95.44 221 HIS A CA 1
ATOM 1757 C C . HIS A 1 221 ? -3.086 -6.976 11.314 1.00 95.44 221 HIS A C 1
ATOM 1759 O O . HIS A 1 221 ? -2.923 -7.821 10.434 1.00 95.44 221 HIS A O 1
ATOM 1765 N N . ARG A 1 222 ? -2.802 -5.686 11.099 1.00 95.62 222 ARG A N 1
ATOM 1766 C CA . ARG A 1 222 ? -2.380 -5.156 9.791 1.00 95.62 222 ARG A CA 1
ATOM 1767 C C . ARG A 1 222 ? -1.193 -5.908 9.191 1.00 95.62 222 ARG A C 1
ATOM 1769 O O . ARG A 1 222 ? -1.181 -6.171 7.993 1.00 95.62 222 ARG A O 1
ATOM 1776 N N . TRP A 1 223 ? -0.190 -6.284 9.982 1.00 92.81 223 TRP A N 1
ATOM 1777 C CA . TRP A 1 223 ? 0.949 -7.047 9.454 1.00 92.81 223 TRP A CA 1
ATOM 1778 C C . TRP A 1 223 ? 0.588 -8.447 8.951 1.00 92.81 223 TRP A C 1
ATOM 1780 O O . TRP A 1 223 ? 1.326 -8.990 8.127 1.00 92.81 223 TRP A O 1
ATOM 1790 N N . ARG A 1 224 ? -0.487 -9.045 9.472 1.00 91.69 224 ARG A N 1
ATOM 1791 C CA . ARG A 1 224 ? -0.918 -10.412 9.153 1.00 91.69 224 ARG A CA 1
ATOM 1792 C C . ARG A 1 224 ? -1.987 -10.445 8.068 1.00 91.69 224 ARG A C 1
ATO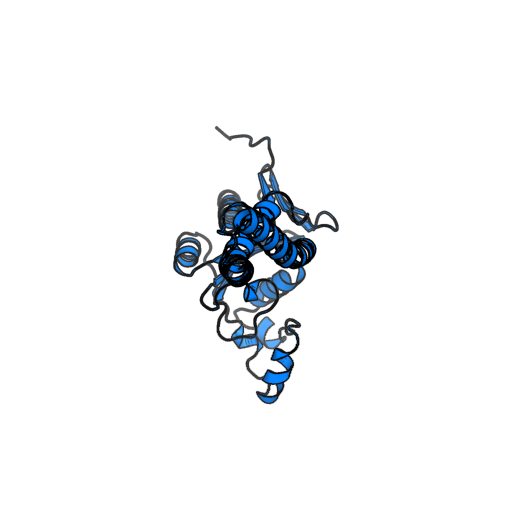M 1794 O O . ARG A 1 224 ? -1.882 -11.263 7.160 1.00 91.69 224 ARG A O 1
ATOM 1801 N N . GLU A 1 225 ? -2.982 -9.573 8.181 1.00 93.44 225 GLU A N 1
ATOM 1802 C CA . GLU A 1 225 ? -4.205 -9.593 7.369 1.00 93.44 225 GLU A CA 1
ATOM 1803 C C . GLU A 1 225 ? -4.548 -8.240 6.736 1.00 93.44 225 GLU A C 1
ATOM 1805 O O . GLU A 1 225 ? -5.558 -8.123 6.051 1.00 93.44 225 GLU A O 1
ATOM 1810 N N . GLY A 1 226 ? -3.710 -7.222 6.947 1.00 95.31 226 GLY A N 1
ATOM 1811 C CA . GLY A 1 226 ? -3.934 -5.889 6.406 1.00 95.31 226 GLY A CA 1
ATOM 1812 C C . GLY A 1 226 ? -3.957 -5.887 4.883 1.00 95.31 226 GLY A C 1
ATOM 1813 O O . GLY A 1 226 ? -3.019 -6.359 4.240 1.00 95.31 226 GLY A O 1
ATOM 1814 N N . MET A 1 227 ? -5.004 -5.290 4.328 1.00 96.56 227 MET A N 1
ATOM 1815 C CA . MET A 1 227 ? -5.217 -5.137 2.895 1.00 96.56 227 MET A CA 1
ATOM 1816 C C . MET A 1 227 ? -4.818 -3.727 2.462 1.00 96.56 227 MET A C 1
ATOM 1818 O O . MET A 1 227 ? -5.344 -2.735 2.978 1.00 96.56 227 MET A O 1
ATOM 1822 N N . GLU A 1 228 ? -3.879 -3.620 1.522 1.00 96.69 228 GLU A N 1
ATOM 1823 C CA . GLU A 1 228 ? -3.457 -2.319 1.000 1.00 96.69 228 GLU A CA 1
ATOM 1824 C C . GLU A 1 228 ? -4.441 -1.831 -0.066 1.00 96.69 228 GLU A C 1
ATOM 1826 O O . GLU A 1 228 ? -4.510 -2.411 -1.151 1.00 96.69 228 GLU A O 1
ATOM 1831 N N . LEU A 1 229 ? -5.165 -0.748 0.209 1.00 96.94 229 LEU A N 1
ATOM 1832 C CA . LEU A 1 229 ? -6.050 -0.093 -0.754 1.00 96.94 229 LEU A CA 1
ATOM 1833 C C . LEU A 1 229 ? -5.355 1.084 -1.443 1.00 96.94 229 LEU A C 1
ATOM 1835 O O . LEU A 1 229 ? -4.444 1.722 -0.895 1.00 96.94 229 LEU A O 1
ATOM 1839 N N . THR A 1 230 ? -5.825 1.419 -2.648 1.00 94.62 230 THR A N 1
ATOM 1840 C CA . THR A 1 230 ? -5.427 2.682 -3.276 1.00 94.62 230 THR A CA 1
ATOM 1841 C C . THR A 1 230 ? -5.916 3.863 -2.426 1.00 94.62 230 THR A C 1
ATOM 1843 O O . THR A 1 230 ? -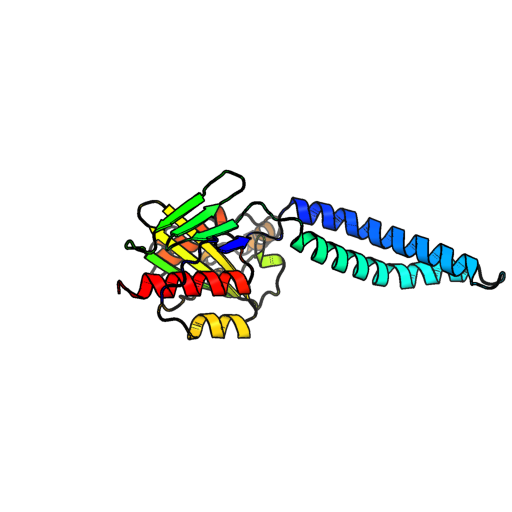6.914 3.734 -1.715 1.00 94.62 230 THR A O 1
ATOM 1846 N N . PRO A 1 231 ? -5.248 5.028 -2.481 1.00 94.94 231 PRO A N 1
ATOM 1847 C CA . PRO A 1 231 ? -5.697 6.226 -1.773 1.00 94.94 231 PRO A CA 1
ATOM 1848 C C . PRO A 1 231 ? -7.174 6.566 -1.996 1.00 94.94 231 PRO A C 1
ATOM 1850 O O . PRO A 1 231 ? -7.875 6.917 -1.054 1.00 94.94 231 PRO A O 1
ATOM 1853 N N . GLN A 1 232 ? -7.641 6.442 -3.240 1.00 94.81 232 GLN A N 1
ATOM 1854 C CA . GLN A 1 232 ? -9.024 6.713 -3.620 1.00 94.81 232 GLN A CA 1
ATOM 1855 C C . GLN A 1 232 ? -9.985 5.678 -3.024 1.00 94.81 232 GLN A C 1
ATOM 1857 O O . GLN A 1 232 ? -10.972 6.054 -2.401 1.00 94.81 232 GLN A O 1
ATOM 1862 N N . ASP A 1 233 ? -9.675 4.387 -3.160 1.00 95.69 233 ASP A N 1
ATOM 1863 C CA . ASP A 1 233 ? -10.525 3.309 -2.638 1.00 95.69 233 ASP A CA 1
ATOM 1864 C C . ASP A 1 233 ? -10.613 3.352 -1.107 1.00 95.69 233 ASP A C 1
ATOM 1866 O O . ASP A 1 233 ? -11.673 3.129 -0.526 1.00 95.69 233 ASP A O 1
ATOM 1870 N N . TYR A 1 234 ? -9.507 3.693 -0.443 1.00 96.31 234 TYR A N 1
ATOM 1871 C CA . TYR A 1 234 ? -9.464 3.876 1.004 1.00 96.31 234 TYR A CA 1
ATOM 1872 C C . TYR A 1 234 ? -10.328 5.061 1.464 1.00 96.31 234 TYR A C 1
ATOM 1874 O O . TYR A 1 234 ? -11.061 4.958 2.450 1.00 96.31 234 TYR A O 1
ATOM 1882 N N . GLU A 1 235 ? -10.275 6.188 0.748 1.00 94.50 235 GLU A N 1
ATOM 1883 C CA . GLU A 1 235 ? -11.129 7.354 1.007 1.00 94.50 235 GLU A CA 1
ATOM 1884 C C . GLU A 1 235 ? -12.617 7.004 0.869 1.00 94.50 235 GLU A C 1
ATOM 1886 O O . GLU A 1 235 ? -13.393 7.353 1.760 1.00 94.50 235 GLU A O 1
ATOM 1891 N N . ILE A 1 236 ? -12.989 6.266 -0.184 1.00 94.56 236 ILE A N 1
ATOM 1892 C CA . ILE A 1 236 ? -14.360 5.787 -0.422 1.00 94.56 236 ILE A CA 1
ATOM 1893 C C . ILE A 1 236 ? -14.815 4.875 0.721 1.00 94.56 236 ILE A C 1
ATOM 1895 O O . ILE A 1 236 ? -15.842 5.133 1.345 1.00 94.56 236 ILE A O 1
ATOM 1899 N N . LEU A 1 237 ? -14.034 3.843 1.051 1.00 95.00 237 LEU A N 1
ATOM 1900 C CA . LEU A 1 237 ? -14.389 2.887 2.103 1.00 95.00 237 LEU A CA 1
ATOM 1901 C C . LEU A 1 237 ? -14.585 3.574 3.458 1.00 95.00 237 LEU A C 1
ATOM 1903 O O . LEU A 1 237 ? -15.567 3.333 4.152 1.00 95.00 237 LEU A O 1
ATOM 1907 N N . THR A 1 238 ? -13.656 4.455 3.833 1.00 92.56 238 THR A N 1
ATOM 1908 C CA . THR A 1 238 ? -13.733 5.176 5.111 1.00 92.56 238 THR A CA 1
ATOM 1909 C C . THR A 1 238 ? -14.874 6.190 5.151 1.00 92.56 238 THR A C 1
ATOM 1911 O O . THR A 1 238 ? -15.373 6.476 6.232 1.00 92.56 238 THR A O 1
ATOM 1914 N N . GLN A 1 239 ? -15.304 6.744 4.011 1.00 91.69 239 GLN A N 1
ATOM 1915 C CA . GLN A 1 239 ? -16.532 7.547 3.931 1.00 91.69 239 GLN A CA 1
ATOM 1916 C C . GLN A 1 239 ? -17.777 6.697 4.189 1.00 91.69 239 GLN A C 1
ATOM 1918 O O . GLN A 1 239 ? -18.605 7.114 4.990 1.00 91.69 239 GLN A O 1
ATOM 1923 N N . ILE A 1 240 ? -17.869 5.507 3.588 1.00 92.12 240 ILE A N 1
ATOM 1924 C CA . ILE A 1 240 ? -19.020 4.605 3.763 1.00 92.12 240 ILE A CA 1
ATOM 1925 C C . ILE A 1 240 ? -19.125 4.104 5.211 1.00 92.12 240 ILE A C 1
ATOM 1927 O O . ILE A 1 240 ? -20.178 4.197 5.831 1.00 92.12 240 ILE A O 1
ATOM 1931 N N . ILE A 1 241 ? -18.014 3.650 5.803 1.00 91.56 241 ILE A N 1
ATOM 1932 C CA . ILE A 1 241 ? -18.000 3.190 7.206 1.00 91.56 241 ILE A CA 1
ATOM 1933 C C . ILE A 1 241 ? -18.497 4.293 8.157 1.00 91.56 241 ILE A C 1
ATOM 1935 O O . ILE A 1 241 ? -19.145 4.013 9.161 1.00 91.56 241 ILE A O 1
ATOM 1939 N N . GLN A 1 242 ? -18.192 5.554 7.851 1.00 86.38 242 GLN A N 1
A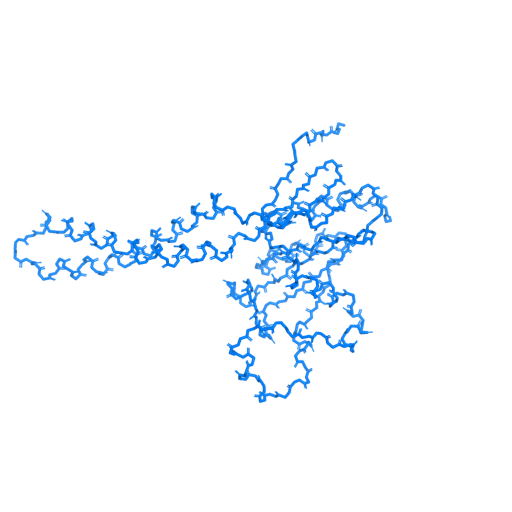TOM 1940 C CA . GLN A 1 242 ? -18.576 6.687 8.689 1.00 86.38 242 GLN A CA 1
ATOM 1941 C C . GLN A 1 242 ? -20.005 7.167 8.458 1.00 86.38 242 GLN A C 1
ATOM 1943 O O . GLN A 1 242 ? -20.627 7.610 9.421 1.00 86.38 242 GLN A O 1
ATOM 1948 N N . SER A 1 243 ? -20.517 7.115 7.223 1.00 86.94 243 SER A N 1
ATOM 1949 C CA . SER A 1 243 ? -21.912 7.483 6.955 1.00 86.94 243 SER A CA 1
ATOM 1950 C C . SER A 1 243 ? -22.875 6.558 7.685 1.00 86.94 243 SER A C 1
ATOM 1952 O O . SER A 1 243 ? -23.873 7.029 8.221 1.00 86.94 243 SER A O 1
ATOM 1954 N N . ASP A 1 244 ? -22.536 5.272 7.756 1.00 82.12 244 ASP A N 1
ATOM 1955 C CA . ASP A 1 244 ? -23.433 4.252 8.293 1.00 82.12 244 ASP A CA 1
ATOM 1956 C C . ASP A 1 244 ? -23.213 4.074 9.807 1.00 82.12 244 ASP A C 1
ATOM 1958 O O . ASP A 1 244 ? -24.172 4.035 10.580 1.00 82.12 244 ASP A O 1
ATOM 1962 N N . GLY A 1 245 ? -21.950 4.104 10.260 1.00 66.19 245 GLY A N 1
ATOM 1963 C CA . GLY A 1 245 ? -21.584 4.013 11.680 1.00 66.19 245 GLY A CA 1
ATOM 1964 C C . GLY A 1 245 ? -21.887 5.262 12.515 1.00 66.19 245 GLY A C 1
ATOM 1965 O O . GLY A 1 245 ? -21.942 5.181 13.740 1.00 66.19 245 GLY A O 1
ATOM 1966 N N . GLY A 1 246 ? -22.112 6.419 11.881 1.00 56.62 246 GLY A N 1
ATOM 1967 C CA . GLY A 1 246 ? -22.477 7.669 12.563 1.00 56.62 246 GLY A CA 1
ATOM 1968 C C . GLY A 1 246 ? -23.873 7.667 13.199 1.00 56.62 246 GLY A C 1
ATOM 1969 O O . GLY A 1 246 ? -2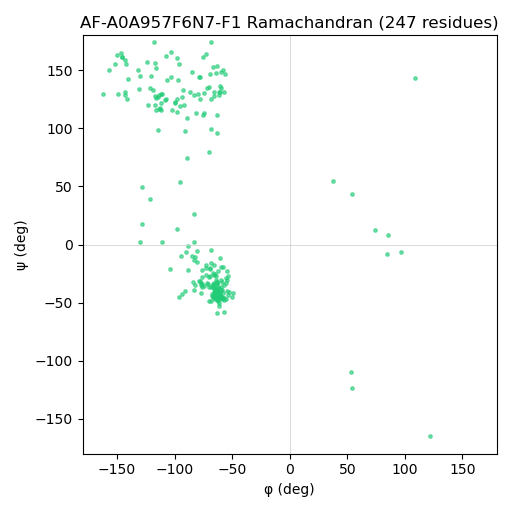4.227 8.625 13.879 1.00 56.62 246 GLY A O 1
ATOM 1970 N N . SER A 1 247 ? -24.656 6.605 12.996 1.00 47.03 247 SER A N 1
ATOM 1971 C CA . SER A 1 247 ? -26.020 6.460 13.523 1.00 47.03 247 SER A CA 1
ATOM 1972 C C . SER A 1 247 ? -26.074 5.915 14.960 1.00 47.03 247 SER A C 1
ATOM 1974 O O . SER A 1 247 ? -27.148 5.910 15.560 1.00 47.03 247 SER A O 1
ATOM 1976 N N . HIS A 1 248 ? -24.944 5.443 15.507 1.00 44.53 248 HIS A N 1
ATOM 1977 C CA . HIS A 1 248 ? -24.888 4.676 16.762 1.00 44.53 248 HIS A CA 1
ATOM 1978 C C . HIS A 1 248 ? -23.891 5.208 17.811 1.00 44.53 248 HIS A C 1
ATOM 1980 O O . HIS A 1 248 ? -23.547 4.481 18.742 1.00 44.53 248 HIS A O 1
ATOM 1986 N N . VAL A 1 249 ? -23.432 6.461 17.686 1.00 39.66 249 VAL A N 1
ATOM 1987 C CA . VAL A 1 249 ? -22.607 7.140 18.711 1.00 39.66 249 VAL A CA 1
ATOM 1988 C C . VAL A 1 249 ? -23.430 8.162 19.479 1.00 39.66 249 VAL A C 1
ATOM 1990 O O . VAL A 1 249 ? -24.135 8.956 18.817 1.00 39.66 249 VAL A O 1
#

Nearest PDB structures (foldseek):
  6yj4-assembly1_O  TM=4.718E-01  e=2.906E+00  Yarrowia lipolytica

Foldseek 3Di:
DDPQPVDWDKFFFDLPDPVLVVVLVVQLVVLLVVQLVVQLVVCVVPPDPPPNPVSNVVSNVVSNVRSNVVSVVVSVVCSVVPTQQWIWIHHDQKTWTAHPVGTQFMDRLLDDKDKAKAKEQQDDDQDDDPSVVDDRRWMKIKMWIGDDHGIAIEIEIGHPVLVCVVQPPDPDHYHYDYLNVQVPPDPPVCVVVCVPHPDPDDRDPVCLPDPCNVVVVSVVVCVPRYTYGYSVSVSVVVVSSCVSNVVPD

pLDDT: mean 88.61, std 13.84, range [37.78, 98.38]

Mean predicted aligned error: 6.82 Å

Radius of gyration: 23.49 Å; Cα contacts (8 Å, |Δi|>4): 349; chains: 1; bounding box: 65×35×73 Å

Solvent-accessible surface area (backbone atoms only — not comparable to full-atom values): 13977 Å² total; per-residue (Å²): 134,82,82,79,62,88,63,62,49,73,38,67,16,41,60,85,35,71,68,56,53,55,50,46,63,57,39,36,58,50,32,25,52,51,39,24,51,51,40,37,52,53,38,66,74,69,51,65,92,90,44,71,74,55,39,57,52,51,16,50,68,52,13,48,62,54,7,53,52,49,27,54,51,49,45,58,52,44,52,74,71,50,71,55,59,28,32,38,38,40,39,91,57,30,44,35,32,33,38,84,91,42,79,52,34,63,42,56,44,86,48,86,64,51,76,48,45,35,30,35,65,54,55,82,56,91,69,45,82,74,62,65,79,51,66,46,80,24,28,42,43,37,39,35,41,36,36,95,93,31,49,45,34,42,30,32,75,33,54,53,80,59,42,48,57,64,47,70,76,43,94,72,69,57,41,81,53,65,75,43,61,76,56,60,88,63,63,76,84,50,56,66,59,56,68,72,57,69,70,80,76,82,77,53,70,67,58,50,71,39,97,58,8,71,57,54,49,51,50,55,45,37,77,76,65,40,36,42,31,48,67,66,51,44,54,52,52,56,49,52,56,47,69,51,50,63,78,77,118